Protein AF-A0A165BFQ7-F1 (afdb_monomer)

Secondary structure (DSSP, 8-state):
-PPP--PPPP---HHHHHHHHHHHHS--HHHHHHHHHHHHHHHHS-TT-HHHHHHHHHHHHHHHHHHHHHHHHHHHHHHHHHHHHHHHHHHHHHHHHHHHHHHHHHHHHHHHHHHHHHHHHHHSPPHHHHHHHHHHHHHHHHHHHHHHHHHHHHHHHHHHHHHHHHHHHHHHHHHTT--TT-------------------------------SS-S------------------------------PPP---TTS------------------------------------------------------------PPPP----------PPPPPPP-

Solvent-accessible surface area (backbone atoms only — not comparable to full-atom values): 22889 Å² total; per-residue (Å²): 132,84,77,80,79,76,74,79,76,79,84,74,51,69,71,58,50,51,52,51,50,48,61,69,67,54,71,70,56,65,58,55,53,50,51,54,51,43,53,49,49,40,69,71,40,59,92,89,39,76,65,32,54,54,45,45,52,55,43,50,53,52,49,53,52,50,51,52,52,51,54,51,51,52,52,48,54,54,50,51,52,53,50,51,53,50,51,53,54,50,49,52,51,51,51,52,53,51,52,52,52,51,50,52,50,53,51,54,50,52,54,51,52,52,50,52,50,53,53,57,58,67,70,47,80,56,68,69,58,55,53,50,53,49,54,50,50,52,52,51,50,54,49,50,52,53,49,51,54,51,51,52,54,51,50,53,51,51,49,55,54,50,52,49,52,52,52,50,51,53,49,50,52,57,63,69,63,71,64,90,80,73,88,68,92,70,83,79,79,86,76,90,76,79,85,85,79,77,75,75,70,79,72,80,74,77,72,72,87,67,87,85,85,86,81,92,75,88,78,78,84,86,88,80,94,77,83,81,84,80,81,82,75,79,75,82,86,79,78,91,75,88,72,92,78,79,82,76,83,83,71,66,90,81,66,75,81,84,71,84,77,80,78,75,88,76,84,82,91,79,92,78,90,78,91,81,93,77,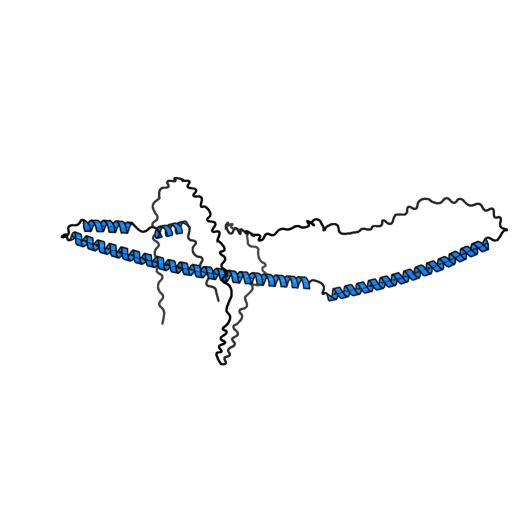90,80,88,80,82,87,79,84,88,84,77,93,72,89,72,87,77,80,77,82,76,79,77,76,80,79,78,81,80,85,74,88,76,93,74,93,75,83,85,82,86,86,82,89,78,83,80,79,83,82,80,81,81,86,78,81,84,83,129

Sequence (337 aa):
MAQPQRAPFPDMTPAHEDALIHSRLMNDERVLRRLAKRFHAVAQSPASSTAREKERESLLDDLAAFQSQLATRALVCDAERRQVLHYEAERKRIEEEQEVLRGELVQLKNELEVEQIAERVNILAPRGELEQSIAGLEEEIASIEAQLEAEQRAMSSRKTAFDVVVSELQTLRLMGKDDPDEEHDGDLPDVPMGEDGEGEGEADDEREEGDDEDDARRKRDTPAAADSTELDEKIDLGAESSAPGTPAPKLNPSARSFKPRQMSELGTSSALEELGPEKEDGEQDEQEQEQGLATDGDIEMGEVVEQSQGSTGHGAPAPGSNEREEGETSPLTPLST

Radius of gyration: 53.73 Å; Cα contacts (8 Å, |Δi|>4): 18; chains: 1; bounding box: 126×79×156 Å

Mean predicted aligned error: 20.29 Å

Structure (mmCIF, N/CA/C/O backbone):
data_AF-A0A165BFQ7-F1
#
_entry.id   AF-A0A165BFQ7-F1
#
loop_
_atom_site.group_PDB
_atom_site.id
_atom_site.type_symbol
_atom_site.label_atom_id
_atom_site.label_alt_id
_atom_site.label_comp_id
_atom_site.label_asym_id
_atom_site.label_entity_id
_atom_site.label_seq_id
_atom_site.pdbx_PDB_ins_code
_atom_site.Cartn_x
_atom_site.Cartn_y
_atom_site.Cartn_z
_atom_site.occupancy
_atom_site.B_iso_or_equiv
_atom_site.auth_seq_id
_atom_site.auth_comp_id
_atom_site.auth_asym_id
_atom_site.auth_atom_id
_atom_site.pdbx_PDB_model_num
ATOM 1 N N . MET A 1 1 ? 20.068 -11.397 5.549 1.00 43.38 1 MET A N 1
ATOM 2 C CA . MET A 1 1 ? 20.623 -11.145 4.203 1.00 43.38 1 MET A CA 1
ATOM 3 C C . MET A 1 1 ? 20.401 -9.674 3.894 1.00 43.38 1 MET A C 1
ATOM 5 O O . MET A 1 1 ? 19.271 -9.227 4.017 1.00 43.38 1 MET A O 1
ATOM 9 N N . ALA A 1 2 ? 21.457 -8.902 3.642 1.00 45.75 2 ALA A N 1
ATOM 10 C CA . ALA A 1 2 ? 21.325 -7.474 3.353 1.00 45.75 2 ALA A CA 1
ATOM 11 C C . ALA A 1 2 ? 20.790 -7.303 1.924 1.00 45.75 2 ALA A C 1
ATOM 13 O O . ALA A 1 2 ? 21.399 -7.825 0.991 1.00 45.75 2 ALA A O 1
ATOM 14 N N . GLN A 1 3 ? 19.653 -6.622 1.758 1.00 55.97 3 GLN A N 1
ATOM 15 C CA . GLN A 1 3 ? 19.161 -6.265 0.429 1.00 55.97 3 GLN A CA 1
ATOM 16 C C . GLN A 1 3 ? 20.194 -5.350 -0.250 1.00 55.97 3 GLN A C 1
ATOM 18 O O . GLN A 1 3 ? 20.661 -4.396 0.383 1.00 55.97 3 GLN A O 1
ATOM 23 N N . PRO A 1 4 ? 20.581 -5.625 -1.507 1.00 56.53 4 PRO A N 1
ATOM 24 C CA . PRO A 1 4 ? 21.418 -4.709 -2.262 1.00 56.53 4 PRO A CA 1
ATOM 25 C C . PRO A 1 4 ? 20.647 -3.397 -2.417 1.00 56.53 4 PRO A C 1
ATOM 27 O O . PRO A 1 4 ? 19.576 -3.371 -3.021 1.00 56.53 4 PRO A O 1
ATOM 30 N N . GLN A 1 5 ? 21.170 -2.315 -1.838 1.00 59.25 5 GLN A N 1
ATOM 31 C CA . GLN A 1 5 ? 20.615 -0.984 -2.051 1.00 59.25 5 GLN A CA 1
ATOM 32 C C . GLN A 1 5 ? 20.712 -0.677 -3.547 1.00 59.25 5 GLN A C 1
ATOM 34 O O . GLN A 1 5 ? 21.807 -0.484 -4.080 1.00 59.25 5 GLN A O 1
ATOM 39 N N . ARG A 1 6 ? 19.567 -0.698 -4.239 1.00 54.06 6 ARG A N 1
ATOM 40 C CA . ARG A 1 6 ? 19.451 -0.233 -5.623 1.00 54.06 6 ARG A CA 1
ATOM 41 C C . ARG A 1 6 ? 19.840 1.242 -5.601 1.00 54.06 6 ARG A C 1
ATOM 43 O O . ARG A 1 6 ? 19.179 2.037 -4.937 1.00 54.06 6 ARG A O 1
ATOM 50 N N . ALA A 1 7 ? 20.944 1.587 -6.259 1.00 64.88 7 ALA A N 1
ATOM 51 C CA . ALA A 1 7 ? 21.323 2.982 -6.415 1.00 64.88 7 ALA A CA 1
ATOM 52 C C . ALA A 1 7 ? 20.158 3.720 -7.100 1.00 64.88 7 ALA A C 1
ATOM 54 O O . ALA A 1 7 ? 19.611 3.177 -8.067 1.00 64.88 7 ALA A O 1
ATOM 55 N N . PRO A 1 8 ? 19.744 4.896 -6.597 1.00 69.88 8 PRO A N 1
ATOM 56 C CA . PRO A 1 8 ? 18.717 5.689 -7.253 1.00 69.88 8 PRO A CA 1
ATOM 57 C C . PRO A 1 8 ? 19.167 5.957 -8.689 1.00 69.88 8 PRO A C 1
ATOM 59 O O . PRO A 1 8 ? 20.317 6.341 -8.927 1.00 69.88 8 PRO A O 1
ATOM 62 N N . PHE A 1 9 ? 18.286 5.675 -9.649 1.00 69.25 9 PHE A N 1
ATOM 63 C CA . PHE A 1 9 ? 18.550 6.026 -11.036 1.00 69.25 9 PHE A CA 1
ATOM 64 C C . PHE A 1 9 ? 18.743 7.547 -11.100 1.00 69.25 9 PHE A C 1
ATOM 66 O O . PHE A 1 9 ? 17.987 8.266 -10.449 1.00 69.25 9 PHE A O 1
ATOM 73 N N . PRO A 1 10 ? 19.762 8.049 -11.815 1.00 80.19 10 PRO A N 1
ATOM 74 C CA . PRO A 1 10 ? 19.902 9.481 -12.004 1.00 80.19 10 PRO A CA 1
ATOM 75 C C . PRO A 1 10 ? 18.638 9.994 -12.691 1.00 80.19 10 PRO A C 1
ATOM 77 O O . PRO A 1 10 ? 18.304 9.510 -13.774 1.00 80.19 10 PRO A O 1
ATOM 80 N N . ASP A 1 11 ? 17.950 10.945 -12.058 1.00 75.94 11 ASP A N 1
ATOM 81 C CA . ASP A 1 11 ? 16.758 11.567 -12.626 1.00 75.94 11 ASP A CA 1
ATOM 82 C C . ASP A 1 11 ? 17.131 12.216 -13.958 1.00 75.94 11 ASP A C 1
ATOM 84 O O . ASP A 1 11 ? 17.838 13.228 -14.031 1.00 75.94 11 ASP A O 1
ATOM 88 N N . MET A 1 12 ? 16.699 11.578 -15.042 1.00 82.69 12 MET A N 1
ATOM 89 C CA . MET A 1 12 ? 16.896 12.093 -16.382 1.00 82.69 12 MET A CA 1
ATOM 90 C C . MET A 1 12 ? 15.953 13.278 -16.557 1.00 82.69 12 MET A C 1
ATOM 92 O O . MET A 1 12 ? 14.743 13.154 -16.393 1.00 82.69 12 MET A O 1
ATOM 96 N N . THR A 1 13 ? 16.500 14.452 -16.869 1.00 91.88 13 THR A N 1
ATOM 97 C CA . THR A 1 13 ? 15.653 15.616 -17.136 1.00 91.88 13 THR A CA 1
ATOM 98 C C . THR A 1 13 ? 14.850 15.382 -18.422 1.00 91.88 13 THR A C 1
ATOM 100 O O . THR A 1 13 ? 15.390 14.803 -19.371 1.00 91.88 13 THR A O 1
ATOM 103 N N . PRO A 1 14 ? 13.601 15.872 -18.517 1.00 88.62 14 PRO A N 1
ATOM 104 C CA . PRO A 1 14 ? 12.759 15.667 -19.702 1.00 88.62 14 PRO A CA 1
ATOM 105 C C . PRO A 1 14 ? 13.412 16.219 -20.979 1.00 88.62 14 PRO A C 1
ATOM 107 O O . PRO A 1 14 ? 13.316 15.632 -22.050 1.00 88.62 14 PRO A O 1
ATOM 110 N N . ALA A 1 15 ? 14.194 17.296 -20.860 1.00 90.25 15 ALA A N 1
ATOM 111 C CA . ALA A 1 15 ? 14.965 17.842 -21.975 1.00 90.25 15 ALA A CA 1
ATOM 112 C C . ALA A 1 15 ? 16.073 16.892 -22.472 1.00 90.25 15 ALA A C 1
ATOM 114 O O . ALA A 1 15 ? 16.373 16.859 -23.667 1.00 90.25 15 ALA A O 1
ATOM 115 N N . HIS A 1 16 ? 16.707 16.134 -21.570 1.00 90.75 16 HIS A N 1
ATOM 116 C CA . HIS A 1 16 ? 17.702 15.133 -21.952 1.00 90.75 16 HIS A CA 1
ATOM 117 C C . HIS A 1 16 ? 17.043 13.925 -22.622 1.00 90.75 16 HIS A C 1
ATOM 119 O O . HIS A 1 16 ? 17.583 13.390 -23.591 1.00 90.75 16 HIS A O 1
ATOM 125 N N . GLU A 1 17 ? 15.865 13.532 -22.141 1.00 88.31 17 GLU A N 1
ATOM 126 C CA . GLU A 1 17 ? 15.057 12.474 -22.739 1.00 88.31 17 GLU A CA 1
ATOM 127 C C . GLU A 1 17 ? 14.642 12.818 -24.166 1.00 88.31 17 GLU A C 1
ATOM 129 O O . GLU A 1 17 ? 14.958 12.065 -25.087 1.00 88.31 17 GLU A O 1
ATOM 134 N N . ASP A 1 18 ? 14.071 14.001 -24.382 1.00 88.31 18 ASP A N 1
ATOM 135 C CA . ASP A 1 18 ? 13.688 14.472 -25.712 1.00 88.31 18 ASP A CA 1
ATOM 136 C C . ASP A 1 18 ? 14.884 14.554 -26.664 1.00 88.31 18 ASP A C 1
ATOM 138 O O . ASP A 1 18 ? 14.791 14.160 -27.829 1.00 88.31 18 ASP A O 1
ATOM 142 N N . ALA A 1 19 ? 16.045 15.014 -26.186 1.00 87.75 19 ALA A N 1
ATOM 143 C CA . ALA A 1 19 ? 17.264 15.046 -26.990 1.00 87.75 19 ALA A CA 1
ATOM 144 C C . ALA A 1 19 ? 17.732 13.634 -27.386 1.00 87.75 19 ALA A C 1
ATOM 146 O O . ALA A 1 19 ? 18.165 13.413 -28.524 1.00 87.75 19 ALA A O 1
ATOM 147 N N . LEU A 1 20 ? 17.623 12.667 -26.471 1.00 84.25 20 LEU A N 1
ATOM 148 C CA . LEU A 1 20 ? 17.969 11.271 -26.717 1.00 84.25 20 LEU A CA 1
ATOM 149 C C . LEU A 1 20 ? 16.988 10.623 -27.703 1.00 84.25 20 LEU A C 1
ATOM 151 O O . LEU A 1 20 ? 17.424 9.978 -28.660 1.00 84.25 20 LEU A O 1
ATOM 155 N N . ILE A 1 21 ? 15.685 10.842 -27.516 1.00 84.19 21 ILE A N 1
ATOM 156 C CA . ILE A 1 21 ? 14.627 10.385 -28.422 1.00 84.19 21 ILE A CA 1
ATOM 157 C C . ILE A 1 21 ? 14.857 10.979 -29.808 1.00 84.19 21 ILE A C 1
ATOM 159 O O . ILE A 1 21 ? 14.892 10.242 -30.790 1.00 84.19 21 ILE A O 1
ATOM 163 N N . HIS A 1 22 ? 15.092 12.286 -29.909 1.00 85.81 22 HIS A N 1
ATOM 164 C CA . HIS A 1 22 ? 15.301 12.949 -31.190 1.00 85.81 22 HIS A CA 1
ATOM 165 C C . HIS A 1 22 ? 16.559 12.438 -31.907 1.00 85.81 22 HIS A C 1
ATOM 167 O O . HIS A 1 22 ? 16.516 12.179 -33.109 1.00 85.81 22 HIS A O 1
ATOM 173 N N . SER A 1 23 ? 17.649 12.205 -31.168 1.00 82.12 23 SER A N 1
ATOM 174 C CA . SER A 1 23 ? 18.881 11.594 -31.684 1.00 82.12 23 SER A CA 1
ATOM 175 C C . SER A 1 23 ? 18.658 10.171 -32.218 1.00 82.12 23 SER A C 1
ATOM 177 O O . SER A 1 23 ? 19.215 9.795 -33.251 1.00 82.12 23 SER A O 1
ATOM 179 N N . ARG A 1 24 ? 17.809 9.381 -31.549 1.00 79.38 24 ARG A N 1
ATOM 180 C CA . ARG A 1 24 ? 17.472 8.006 -31.955 1.00 79.38 24 ARG A CA 1
ATOM 181 C C . ARG A 1 24 ? 16.483 7.958 -33.120 1.00 79.38 24 ARG A C 1
ATOM 183 O O . ARG A 1 24 ? 16.620 7.107 -33.997 1.00 79.38 24 ARG A O 1
ATOM 190 N N . LEU A 1 25 ? 15.513 8.871 -33.141 1.00 81.44 25 LEU A N 1
ATOM 191 C CA . LEU A 1 25 ? 14.445 8.934 -34.139 1.00 81.44 25 LEU A CA 1
ATOM 192 C C . LEU A 1 25 ? 14.932 9.530 -35.465 1.00 81.44 25 LEU A C 1
ATOM 194 O O . LEU A 1 25 ? 14.496 9.112 -36.540 1.00 81.44 25 LEU A O 1
ATOM 198 N N . MET A 1 26 ? 15.851 10.498 -35.412 1.00 82.62 26 MET A N 1
ATOM 199 C CA . MET A 1 26 ? 16.402 11.117 -36.612 1.00 82.62 26 MET A CA 1
ATOM 200 C C . MET A 1 26 ? 17.386 10.164 -37.286 1.00 82.62 26 MET A C 1
ATOM 202 O O . MET A 1 26 ? 18.564 10.053 -36.943 1.00 82.62 26 MET A O 1
ATOM 206 N N . ASN A 1 27 ? 16.889 9.470 -38.309 1.00 74.62 27 ASN A N 1
ATOM 207 C CA . ASN A 1 27 ? 17.739 8.745 -39.235 1.00 74.62 27 ASN A CA 1
ATOM 208 C C . ASN A 1 27 ? 18.735 9.732 -39.868 1.00 74.62 27 ASN A C 1
ATOM 210 O O . ASN A 1 27 ? 18.339 10.790 -40.359 1.00 74.62 27 ASN A O 1
ATOM 214 N N . ASP A 1 28 ? 20.029 9.402 -39.869 1.00 81.94 28 ASP A N 1
ATOM 215 C CA . ASP A 1 28 ? 21.046 10.297 -40.419 1.00 81.94 28 ASP A CA 1
ATOM 216 C C . ASP A 1 28 ? 21.010 10.232 -41.949 1.00 81.94 28 ASP A C 1
ATOM 218 O O . ASP A 1 28 ? 21.792 9.551 -42.619 1.00 81.94 28 ASP A O 1
ATOM 222 N N . GLU A 1 29 ? 20.069 10.975 -42.523 1.00 88.25 29 GLU A N 1
ATOM 223 C CA . GLU A 1 29 ? 19.884 11.102 -43.961 1.00 88.25 29 GLU A CA 1
ATOM 224 C C . GLU A 1 29 ? 21.116 11.686 -44.665 1.00 88.25 29 GLU A C 1
ATOM 226 O O . GLU A 1 29 ? 21.192 11.674 -45.897 1.00 88.25 29 GLU A O 1
ATOM 231 N N . ARG A 1 30 ? 22.085 12.253 -43.932 1.00 90.50 30 ARG A N 1
ATOM 232 C CA . ARG A 1 30 ? 23.308 12.794 -44.535 1.00 90.50 30 ARG A CA 1
ATOM 233 C C . ARG A 1 30 ? 24.135 11.681 -45.167 1.00 90.50 30 ARG A C 1
ATOM 235 O O . ARG A 1 30 ? 24.710 11.907 -46.234 1.00 90.50 30 ARG A O 1
ATOM 242 N N . VAL A 1 31 ? 24.165 10.492 -44.560 1.00 91.50 31 VAL A N 1
ATOM 243 C CA . VAL A 1 31 ? 24.881 9.328 -45.106 1.00 91.50 31 VAL A CA 1
ATOM 244 C C . VAL A 1 31 ? 24.214 8.853 -46.396 1.00 91.50 31 VAL A C 1
ATOM 246 O O . VAL A 1 31 ? 24.889 8.703 -47.412 1.00 91.50 31 VAL A O 1
ATOM 249 N N . LEU A 1 32 ? 22.882 8.741 -46.408 1.00 92.94 32 LEU A N 1
ATOM 250 C CA . LEU A 1 32 ? 22.112 8.385 -47.607 1.00 92.94 32 LEU A CA 1
ATOM 251 C C . LEU A 1 32 ? 22.288 9.407 -48.737 1.00 92.94 32 LEU A C 1
ATOM 253 O O . LEU A 1 32 ? 22.546 9.035 -49.882 1.00 92.94 32 LEU A O 1
ATOM 257 N N . ARG A 1 33 ? 22.228 10.708 -48.422 1.00 95.31 33 ARG A N 1
ATOM 258 C CA . ARG A 1 33 ? 22.488 11.782 -49.395 1.00 95.31 33 ARG A CA 1
ATOM 259 C C . ARG A 1 33 ? 23.907 11.710 -49.964 1.00 95.31 33 ARG A C 1
ATOM 261 O O . ARG A 1 33 ? 24.099 11.918 -51.162 1.00 95.31 33 ARG A O 1
ATOM 268 N N . ARG A 1 34 ? 24.904 11.394 -49.129 1.00 95.50 34 ARG A N 1
ATOM 269 C CA . ARG A 1 34 ? 26.300 11.207 -49.556 1.00 95.50 34 ARG A CA 1
ATOM 270 C C . ARG A 1 34 ? 26.445 9.998 -50.481 1.00 95.50 34 ARG A C 1
ATOM 272 O O . ARG A 1 34 ? 27.056 10.141 -51.538 1.00 95.50 34 ARG A O 1
ATOM 279 N N . LEU A 1 35 ? 25.847 8.863 -50.121 1.00 96.81 35 LEU A N 1
ATOM 280 C CA . LEU A 1 35 ? 25.820 7.647 -50.936 1.00 96.81 35 LEU A CA 1
ATOM 281 C C . LEU A 1 35 ? 25.178 7.899 -52.303 1.00 96.81 35 LEU A C 1
ATOM 283 O O . LEU A 1 35 ? 25.783 7.583 -53.325 1.00 96.81 35 LEU A O 1
ATOM 287 N N . ALA A 1 36 ? 24.011 8.548 -52.342 1.00 97.31 36 ALA A N 1
ATOM 288 C CA . ALA A 1 36 ? 23.327 8.899 -53.588 1.00 97.31 36 ALA A CA 1
ATOM 289 C C . ALA A 1 36 ? 24.187 9.809 -54.481 1.00 97.31 36 ALA A C 1
ATOM 291 O O . ALA A 1 36 ? 24.297 9.588 -55.689 1.00 97.31 36 ALA A O 1
ATOM 292 N N . LYS A 1 37 ? 24.860 10.802 -53.884 1.00 97.44 37 LYS A N 1
ATOM 293 C CA . LYS A 1 37 ? 25.776 11.692 -54.607 1.00 97.44 37 LYS A CA 1
ATOM 294 C C . LYS A 1 37 ? 26.984 10.939 -55.175 1.00 97.44 37 LYS A C 1
ATOM 296 O O . LYS A 1 37 ? 27.342 11.174 -56.326 1.00 97.44 37 LYS A O 1
ATOM 301 N N . ARG A 1 38 ? 27.601 10.034 -54.404 1.00 95.94 38 ARG A N 1
ATOM 302 C CA . ARG A 1 38 ? 28.738 9.212 -54.867 1.00 95.94 38 ARG A CA 1
ATOM 303 C C . ARG A 1 38 ? 28.328 8.234 -55.959 1.00 95.94 38 ARG A C 1
ATOM 305 O O . ARG A 1 38 ? 29.027 8.119 -56.958 1.00 95.94 38 ARG A O 1
ATOM 312 N N . PHE A 1 39 ? 27.169 7.601 -55.813 1.00 97.50 39 PHE A N 1
ATOM 313 C CA . PHE A 1 39 ? 26.595 6.751 -56.849 1.00 97.50 39 PHE A CA 1
ATOM 314 C C . PHE A 1 39 ? 26.406 7.516 -58.162 1.00 97.50 39 PHE A C 1
ATOM 316 O O . PHE A 1 39 ? 26.791 7.032 -59.226 1.00 97.50 39 PHE A O 1
ATOM 323 N N . HIS A 1 40 ? 25.882 8.743 -58.090 1.00 97.31 40 HIS A N 1
ATOM 324 C CA . HIS A 1 40 ? 25.715 9.580 -59.272 1.00 97.31 40 HIS A CA 1
ATOM 325 C C . HIS A 1 40 ? 27.052 9.972 -59.917 1.00 97.31 40 HIS A C 1
ATOM 327 O O . HIS A 1 40 ? 27.162 9.928 -61.139 1.00 97.31 40 HIS A O 1
ATOM 333 N N . ALA A 1 41 ? 28.074 10.289 -59.115 1.00 95.31 41 ALA A N 1
ATOM 334 C CA . ALA A 1 41 ? 29.418 10.574 -59.620 1.00 95.31 41 ALA A CA 1
ATOM 335 C C . ALA A 1 41 ? 29.999 9.374 -60.391 1.00 95.31 41 ALA A C 1
ATOM 337 O O . ALA A 1 41 ? 30.368 9.515 -61.555 1.00 95.31 41 ALA A O 1
ATOM 338 N N . VAL A 1 42 ? 29.934 8.169 -59.810 1.00 96.69 42 VAL A N 1
ATOM 339 C CA . VAL A 1 42 ? 30.374 6.924 -60.471 1.00 96.69 42 VAL A CA 1
ATOM 340 C C . VAL A 1 42 ? 29.619 6.679 -61.785 1.00 96.69 42 VAL A C 1
ATOM 342 O O . VAL A 1 42 ? 30.209 6.204 -62.758 1.00 96.69 42 VAL A O 1
ATOM 345 N N . ALA A 1 43 ? 28.319 6.990 -61.826 1.00 96.25 43 ALA A N 1
ATOM 346 C CA . ALA A 1 43 ? 27.486 6.822 -63.015 1.00 96.25 43 ALA A CA 1
ATOM 347 C C . ALA A 1 43 ? 27.834 7.811 -64.143 1.00 96.25 43 ALA A C 1
ATOM 349 O O . ALA A 1 43 ? 27.725 7.453 -65.315 1.00 96.25 43 ALA A O 1
ATOM 350 N N . GLN A 1 44 ? 28.257 9.033 -63.803 1.00 95.81 44 GLN A N 1
ATOM 351 C CA . GLN A 1 44 ? 28.656 10.062 -64.770 1.00 95.81 44 GLN A CA 1
ATOM 352 C C . GLN A 1 44 ? 30.100 9.898 -65.273 1.00 95.81 44 GLN A C 1
ATOM 354 O O . GLN A 1 44 ? 30.430 10.387 -66.356 1.00 95.81 44 GLN A O 1
ATOM 359 N N . SER A 1 45 ? 30.957 9.198 -64.529 1.00 94.62 45 SER A N 1
ATOM 360 C CA . SER A 1 45 ? 32.363 9.000 -64.887 1.00 94.62 45 SER A CA 1
ATOM 361 C C . SER A 1 45 ? 32.553 8.046 -66.090 1.00 94.62 45 SER A C 1
ATOM 363 O O . SER A 1 45 ? 31.938 6.969 -66.158 1.00 94.62 45 SER A O 1
ATOM 365 N N . PRO A 1 46 ? 33.438 8.378 -67.057 1.00 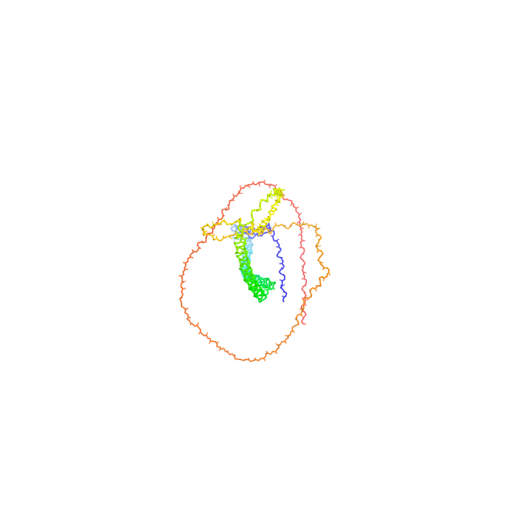93.06 46 PRO A N 1
ATOM 366 C CA . PRO A 1 46 ? 33.650 7.575 -68.261 1.00 93.06 46 PRO A CA 1
ATOM 367 C C . PRO A 1 46 ? 34.193 6.182 -67.918 1.00 93.06 46 PRO A C 1
ATOM 369 O O . PRO A 1 46 ? 35.061 6.026 -67.056 1.00 93.06 46 PRO A O 1
ATOM 372 N N . ALA A 1 47 ? 33.677 5.165 -68.616 1.00 90.50 47 ALA A N 1
ATOM 373 C CA . ALA A 1 47 ? 33.862 3.749 -68.286 1.00 90.50 47 ALA A CA 1
ATOM 374 C C . ALA A 1 47 ? 35.320 3.265 -68.276 1.00 90.50 47 ALA A C 1
ATOM 376 O O . ALA A 1 47 ? 35.621 2.301 -67.584 1.00 90.50 47 ALA A O 1
ATOM 377 N N . SER A 1 48 ? 36.217 3.930 -69.006 1.00 88.56 48 SER A N 1
ATOM 378 C CA . SER A 1 48 ? 37.630 3.555 -69.124 1.00 88.56 48 SER A CA 1
ATOM 379 C C . SER A 1 48 ? 38.575 4.406 -68.266 1.00 88.56 48 SER A C 1
ATOM 381 O O . SER A 1 48 ? 39.781 4.404 -68.508 1.00 88.56 48 SER A O 1
ATOM 383 N N . SER A 1 49 ? 38.057 5.198 -67.320 1.00 91.94 49 SER A N 1
ATOM 384 C CA . SER A 1 49 ? 38.896 6.049 -66.469 1.00 91.94 49 SER A CA 1
ATOM 385 C C . SER A 1 49 ? 39.272 5.357 -65.159 1.00 91.94 49 SER A C 1
ATOM 387 O O . SER A 1 49 ? 38.412 4.862 -64.437 1.00 91.94 49 SER A O 1
ATOM 389 N N . THR A 1 50 ? 40.555 5.410 -64.794 1.00 92.56 50 THR A N 1
ATOM 390 C CA . THR A 1 50 ? 41.048 4.965 -63.475 1.00 92.56 50 THR A CA 1
ATOM 391 C C . THR A 1 50 ? 40.438 5.774 -62.321 1.00 92.56 50 THR A C 1
ATOM 393 O O . THR A 1 50 ? 40.391 5.314 -61.184 1.00 92.56 50 THR A O 1
ATOM 396 N N . ALA A 1 51 ? 39.937 6.983 -62.604 1.00 92.44 51 ALA A N 1
ATOM 397 C CA . ALA A 1 51 ? 39.173 7.793 -61.659 1.00 92.44 51 ALA A CA 1
ATOM 398 C C . ALA A 1 51 ? 37.849 7.120 -61.260 1.00 92.44 51 ALA A C 1
ATOM 400 O O . ALA A 1 51 ? 37.526 7.071 -60.076 1.00 92.44 51 ALA A O 1
ATOM 401 N N . ARG A 1 52 ? 37.129 6.529 -62.224 1.00 94.50 52 ARG A N 1
ATOM 402 C CA . ARG A 1 52 ? 35.873 5.811 -61.969 1.00 94.50 52 ARG A CA 1
ATOM 403 C C . ARG A 1 52 ? 36.070 4.610 -61.045 1.00 94.50 52 ARG A C 1
ATOM 405 O O . ARG A 1 52 ? 35.212 4.342 -60.210 1.00 94.50 52 ARG A O 1
ATOM 412 N N . GLU A 1 53 ? 37.174 3.881 -61.195 1.00 95.12 53 GLU A N 1
ATOM 413 C CA . GLU A 1 53 ? 37.491 2.732 -60.336 1.00 95.12 53 GLU A CA 1
ATOM 414 C C . GLU A 1 53 ? 37.677 3.167 -58.878 1.00 95.12 53 GLU A C 1
ATOM 416 O O . GLU A 1 53 ? 37.045 2.597 -57.993 1.00 95.12 53 GLU A O 1
ATOM 421 N N . LYS A 1 54 ? 38.412 4.262 -58.638 1.00 94.38 54 LYS A N 1
ATOM 422 C CA . LYS A 1 54 ? 38.571 4.847 -57.294 1.00 94.38 54 LYS A CA 1
ATOM 423 C C . LYS A 1 54 ? 37.250 5.333 -56.695 1.00 94.38 54 LYS A C 1
ATOM 425 O O . LYS A 1 54 ? 36.993 5.118 -55.514 1.00 94.38 54 LYS A O 1
ATOM 430 N N . GLU A 1 55 ? 36.400 5.985 -57.490 1.00 94.75 55 GLU A N 1
ATOM 431 C CA . GLU A 1 55 ? 35.072 6.420 -57.033 1.00 94.75 55 GLU A CA 1
ATOM 432 C C . GLU A 1 55 ? 34.170 5.227 -56.688 1.00 94.75 55 GLU A C 1
ATOM 434 O O . GLU A 1 55 ? 33.404 5.287 -55.726 1.00 94.75 55 GLU A O 1
ATOM 439 N N . ARG A 1 56 ? 34.278 4.128 -57.444 1.00 96.69 56 ARG A N 1
ATOM 440 C CA . ARG A 1 56 ? 33.545 2.886 -57.184 1.00 96.69 56 ARG A CA 1
ATOM 441 C C . ARG A 1 56 ? 34.010 2.217 -55.895 1.00 96.69 56 ARG A C 1
ATOM 443 O O . ARG A 1 56 ? 33.158 1.833 -55.102 1.00 96.69 56 ARG A O 1
ATOM 450 N N . GLU A 1 57 ? 35.315 2.069 -55.690 1.00 96.19 57 GLU A N 1
ATOM 451 C CA . GLU A 1 57 ? 35.877 1.521 -54.446 1.00 96.19 57 GLU A CA 1
ATOM 452 C C . GLU A 1 57 ? 35.422 2.355 -53.243 1.00 96.19 57 GLU A C 1
ATOM 454 O O . GLU A 1 57 ? 34.834 1.831 -52.304 1.00 96.19 57 GLU A O 1
ATOM 459 N N . SER A 1 58 ? 35.533 3.680 -53.350 1.00 95.06 58 SER A N 1
ATOM 460 C CA . SER A 1 58 ? 35.091 4.616 -52.316 1.00 95.06 58 SER A CA 1
ATOM 461 C C . SER A 1 58 ? 33.578 4.570 -52.034 1.00 95.06 58 SER A C 1
ATOM 463 O O . SER A 1 58 ? 33.149 4.827 -50.908 1.00 95.06 58 SER A O 1
ATOM 465 N N . LEU A 1 59 ? 32.745 4.270 -53.036 1.00 96.75 59 LEU A N 1
ATOM 466 C CA . LEU A 1 59 ? 31.312 4.028 -52.844 1.00 96.75 59 LEU A CA 1
ATOM 467 C C . LEU A 1 59 ? 31.053 2.691 -52.135 1.00 96.75 59 LEU A C 1
ATOM 469 O O . LEU A 1 59 ? 30.155 2.624 -51.300 1.00 96.75 59 LEU A O 1
ATOM 473 N N . LEU A 1 60 ? 31.803 1.638 -52.470 1.00 97.38 60 LEU A N 1
ATOM 474 C CA . LEU A 1 60 ? 31.679 0.330 -51.821 1.00 97.38 60 LEU A CA 1
ATOM 475 C C . LEU A 1 60 ? 32.070 0.402 -50.342 1.00 97.38 60 LEU A C 1
ATOM 477 O O . LEU A 1 60 ? 31.355 -0.161 -49.515 1.00 97.38 60 LEU A O 1
ATOM 481 N N . ASP A 1 61 ? 33.123 1.147 -50.008 1.00 96.81 61 ASP A N 1
ATOM 482 C CA . ASP A 1 61 ? 33.525 1.391 -48.619 1.00 96.81 61 ASP A CA 1
ATOM 483 C C . ASP A 1 61 ? 32.422 2.120 -47.834 1.00 96.81 61 ASP A C 1
ATOM 485 O O . ASP A 1 61 ? 32.042 1.688 -46.744 1.00 96.81 61 ASP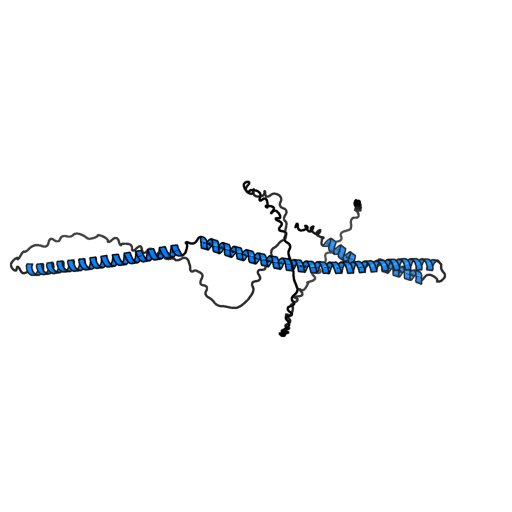 A O 1
ATOM 489 N N . ASP A 1 62 ? 31.844 3.187 -48.403 1.00 95.75 62 ASP A N 1
ATOM 490 C CA . ASP A 1 62 ? 30.723 3.911 -47.785 1.00 95.75 62 ASP A CA 1
ATOM 491 C C . ASP A 1 62 ? 29.478 3.013 -47.623 1.00 95.75 62 ASP A C 1
ATOM 493 O O . ASP A 1 62 ? 28.774 3.110 -46.616 1.00 95.75 62 ASP A O 1
ATOM 497 N N . LEU A 1 63 ? 29.191 2.138 -48.595 1.00 96.88 63 LEU A N 1
ATOM 498 C CA . LEU A 1 63 ? 28.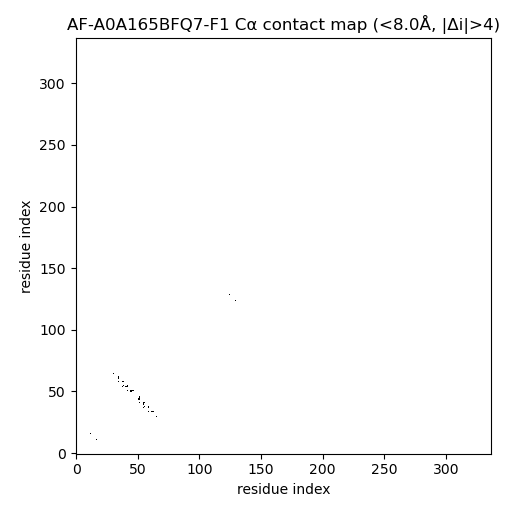077 1.185 -48.521 1.00 96.88 63 LEU A CA 1
ATOM 499 C C . LEU A 1 63 ? 28.298 0.144 -47.421 1.00 96.88 63 LEU A C 1
ATOM 501 O O . LEU A 1 63 ? 27.374 -0.132 -46.657 1.00 96.88 63 LEU A O 1
ATOM 505 N N . ALA A 1 64 ? 29.508 -0.405 -47.311 1.00 96.69 64 ALA A N 1
ATOM 506 C CA . ALA A 1 64 ? 29.865 -1.344 -46.253 1.00 96.69 64 ALA A CA 1
ATOM 507 C C . ALA A 1 64 ? 29.767 -0.684 -44.868 1.00 96.69 64 ALA A C 1
ATOM 509 O O . ALA A 1 64 ? 29.207 -1.267 -43.935 1.00 96.69 64 ALA A O 1
ATOM 510 N N . ALA A 1 65 ? 30.232 0.563 -44.742 1.00 94.50 65 ALA A N 1
ATOM 511 C CA . ALA A 1 65 ? 30.093 1.346 -43.517 1.00 94.50 65 ALA A CA 1
ATOM 512 C C . ALA A 1 65 ? 28.617 1.578 -43.151 1.00 94.50 65 ALA A C 1
ATOM 514 O O . ALA A 1 65 ? 28.226 1.377 -42.000 1.00 94.50 65 ALA A O 1
ATOM 515 N N . PHE A 1 66 ? 27.775 1.938 -44.124 1.00 94.62 66 PHE A N 1
ATOM 516 C CA . PHE A 1 66 ? 26.340 2.123 -43.903 1.00 94.62 66 PHE A CA 1
ATOM 517 C C . PHE A 1 66 ? 25.627 0.816 -43.521 1.00 94.62 66 PHE A C 1
ATOM 519 O O . PHE A 1 66 ? 24.796 0.808 -42.615 1.00 94.62 66 PHE A O 1
ATOM 526 N N . GLN A 1 67 ? 25.984 -0.312 -44.142 1.00 95.81 67 GLN A N 1
ATOM 527 C CA . GLN A 1 67 ? 25.460 -1.626 -43.764 1.00 95.81 67 GLN A CA 1
ATOM 528 C C . GLN A 1 67 ? 25.829 -1.986 -42.317 1.00 95.81 67 GLN A C 1
ATOM 530 O O . GLN A 1 67 ? 24.972 -2.442 -41.560 1.00 95.81 67 GLN A O 1
ATOM 535 N N . SER A 1 68 ? 27.080 -1.740 -41.916 1.00 95.56 68 SER A N 1
ATOM 536 C CA . SER A 1 68 ? 27.539 -1.934 -40.534 1.00 95.56 68 SER A CA 1
ATOM 537 C C . SER A 1 68 ? 26.770 -1.048 -39.543 1.00 95.56 68 SER A C 1
ATOM 539 O O . SER A 1 68 ? 26.336 -1.507 -38.484 1.00 95.56 68 SER A O 1
ATOM 541 N N . GLN A 1 69 ? 26.508 0.210 -39.912 1.00 91.50 69 GLN A N 1
ATOM 542 C CA . GLN A 1 69 ? 25.683 1.124 -39.120 1.00 91.50 69 GLN A CA 1
ATOM 543 C C . GLN A 1 69 ? 24.245 0.605 -38.943 1.00 91.50 69 GLN A C 1
ATOM 545 O O . GLN A 1 69 ? 23.715 0.652 -37.832 1.00 91.50 69 GLN A O 1
ATOM 550 N N . LEU A 1 70 ? 23.611 0.085 -40.001 1.00 91.94 70 LEU A N 1
ATOM 551 C CA . LEU A 1 70 ? 22.269 -0.507 -39.918 1.00 91.94 70 LEU A CA 1
ATOM 552 C C . LEU A 1 70 ? 22.243 -1.757 -39.034 1.00 91.94 70 LEU A C 1
ATOM 554 O O . LEU A 1 70 ? 21.349 -1.890 -38.202 1.00 91.94 70 LEU A O 1
ATOM 558 N N . ALA A 1 71 ? 23.238 -2.637 -39.169 1.00 96.31 71 ALA A N 1
ATOM 559 C CA . ALA A 1 71 ? 23.373 -3.815 -38.315 1.00 96.31 71 ALA A CA 1
ATOM 560 C C . ALA A 1 71 ? 23.530 -3.422 -36.835 1.00 96.31 71 ALA A C 1
ATOM 562 O O . ALA A 1 71 ? 22.894 -4.011 -35.965 1.00 96.31 71 ALA A O 1
ATOM 563 N N . THR A 1 72 ? 24.313 -2.376 -36.557 1.00 93.12 72 THR A N 1
ATOM 564 C CA . THR A 1 72 ? 24.495 -1.845 -35.198 1.00 93.12 72 THR A CA 1
ATOM 565 C C . THR A 1 72 ? 23.175 -1.321 -34.630 1.00 93.12 72 THR A C 1
ATOM 567 O O . THR A 1 72 ? 22.814 -1.659 -33.508 1.00 93.12 72 THR A O 1
ATOM 570 N N . ARG A 1 73 ? 22.408 -0.548 -35.412 1.00 88.56 73 ARG A N 1
ATOM 571 C CA . ARG A 1 73 ? 21.083 -0.053 -34.999 1.00 88.56 73 ARG A CA 1
ATOM 572 C C . ARG A 1 73 ? 20.089 -1.185 -34.740 1.00 88.56 73 ARG A C 1
ATOM 574 O O . ARG A 1 73 ? 19.373 -1.125 -33.750 1.00 88.56 73 ARG A O 1
ATOM 581 N N . ALA A 1 74 ? 20.079 -2.225 -35.573 1.00 92.00 74 ALA A N 1
ATOM 582 C CA . ALA A 1 74 ? 19.233 -3.397 -35.353 1.00 92.00 74 ALA A CA 1
ATOM 583 C C . ALA A 1 74 ? 19.559 -4.096 -34.020 1.00 92.00 74 ALA A C 1
ATOM 585 O O . ALA A 1 74 ? 18.649 -4.403 -33.254 1.00 92.00 74 ALA A O 1
ATOM 586 N N . LEU A 1 75 ? 20.848 -4.264 -33.698 1.00 95.12 75 LEU A N 1
ATOM 587 C CA . LEU A 1 75 ? 21.274 -4.824 -32.411 1.00 95.12 75 LEU A CA 1
ATOM 588 C C . LEU A 1 75 ? 20.848 -3.959 -31.218 1.00 95.12 75 LEU A C 1
ATOM 590 O O . LEU A 1 75 ? 20.468 -4.507 -30.185 1.00 95.12 75 LEU A O 1
ATOM 594 N N . VAL A 1 76 ? 20.888 -2.629 -31.355 1.00 90.25 76 VAL A N 1
ATOM 595 C CA . VAL A 1 76 ? 20.389 -1.706 -30.322 1.00 90.25 76 VAL A CA 1
ATOM 596 C C . VAL A 1 76 ? 18.886 -1.891 -30.120 1.00 90.25 76 VAL A C 1
ATOM 598 O O . VAL A 1 76 ? 18.465 -2.091 -28.987 1.00 90.25 76 VAL A O 1
ATOM 601 N N . CYS A 1 77 ? 18.088 -1.928 -31.191 1.00 90.75 77 CYS A N 1
ATOM 602 C CA . CYS A 1 77 ? 16.643 -2.157 -31.083 1.00 90.75 77 CYS A CA 1
ATOM 603 C C . CYS A 1 77 ? 16.308 -3.506 -30.425 1.00 90.75 77 CYS A C 1
ATOM 605 O O . CYS A 1 77 ? 15.379 -3.596 -29.622 1.00 90.75 77 CYS A O 1
ATOM 607 N N . ASP A 1 78 ? 17.063 -4.561 -30.738 1.00 96.25 78 ASP A N 1
ATOM 608 C CA . ASP A 1 78 ? 16.882 -5.871 -30.107 1.00 96.25 78 ASP A CA 1
ATOM 609 C C . ASP A 1 78 ? 17.250 -5.849 -28.617 1.00 96.25 78 ASP A C 1
ATOM 611 O O . ASP A 1 78 ? 16.564 -6.465 -27.799 1.00 96.25 78 ASP A O 1
ATOM 615 N N . ALA A 1 79 ? 18.320 -5.142 -28.246 1.00 94.56 79 ALA A N 1
ATOM 616 C CA . ALA A 1 79 ? 18.713 -4.968 -26.852 1.00 94.56 79 ALA A CA 1
ATOM 617 C C . ALA A 1 79 ? 17.660 -4.175 -26.063 1.00 94.56 79 ALA A C 1
ATOM 619 O O . ALA A 1 79 ? 17.251 -4.614 -24.989 1.00 94.56 79 ALA A O 1
ATOM 620 N N . GLU A 1 80 ? 17.164 -3.072 -26.626 1.00 90.69 80 GLU A N 1
ATOM 621 C CA . GLU A 1 80 ? 16.095 -2.259 -26.037 1.00 90.69 80 GLU A CA 1
ATOM 622 C C . GLU A 1 80 ? 14.811 -3.072 -25.858 1.00 90.69 80 GLU A C 1
ATOM 624 O O . GLU A 1 80 ? 14.201 -3.032 -24.794 1.00 90.69 80 GLU A O 1
ATOM 629 N N . ARG A 1 81 ? 14.438 -3.904 -26.839 1.00 96.00 81 ARG A N 1
ATOM 630 C CA . ARG A 1 81 ? 13.286 -4.806 -26.706 1.00 96.00 81 ARG A CA 1
ATOM 631 C C . ARG A 1 81 ? 13.439 -5.768 -25.527 1.00 96.00 81 ARG A C 1
ATOM 633 O O . ARG A 1 81 ? 12.491 -5.958 -24.772 1.00 96.00 81 ARG A O 1
ATOM 640 N N . ARG A 1 82 ? 14.618 -6.379 -25.350 1.00 97.50 82 ARG A N 1
ATOM 641 C CA . ARG A 1 82 ? 14.881 -7.259 -24.193 1.00 97.50 82 ARG A CA 1
ATOM 642 C C . ARG A 1 82 ? 14.816 -6.491 -22.878 1.00 97.50 82 ARG A C 1
ATOM 644 O O . ARG A 1 82 ? 14.323 -7.028 -21.891 1.00 97.50 82 ARG A O 1
ATOM 651 N N . GLN A 1 83 ? 15.299 -5.253 -22.871 1.00 96.25 83 GLN A N 1
ATOM 652 C CA . GLN A 1 83 ? 15.255 -4.389 -21.701 1.00 96.25 83 GLN A CA 1
ATOM 653 C C . GLN A 1 83 ? 13.812 -4.035 -21.314 1.00 96.25 83 GLN A C 1
ATOM 655 O O . GLN A 1 83 ? 13.464 -4.155 -20.144 1.00 96.25 83 GLN A O 1
ATOM 660 N N . VAL A 1 84 ? 12.957 -3.684 -22.281 1.00 96.69 84 VAL A N 1
ATOM 661 C CA . VAL A 1 84 ? 11.523 -3.440 -22.043 1.00 96.69 84 VAL A CA 1
ATOM 662 C C . VAL A 1 84 ? 10.853 -4.674 -21.440 1.00 96.69 84 VAL A C 1
ATOM 664 O O . VAL A 1 84 ? 10.230 -4.562 -20.390 1.00 96.69 84 VAL A O 1
ATOM 667 N N . LEU A 1 85 ? 11.060 -5.861 -22.022 1.00 97.62 85 LEU A N 1
ATOM 668 C CA . LEU A 1 85 ? 10.495 -7.109 -21.488 1.00 97.62 85 LEU A CA 1
ATOM 669 C C . LEU A 1 85 ? 10.947 -7.393 -20.048 1.00 97.62 85 LEU A C 1
ATOM 671 O O . LEU A 1 85 ? 10.153 -7.832 -19.220 1.00 97.62 85 LEU A O 1
ATOM 675 N N . HIS A 1 86 ? 12.220 -7.134 -19.735 1.00 96.50 86 HIS A N 1
ATOM 676 C CA . HIS A 1 86 ? 12.733 -7.286 -18.376 1.00 96.50 86 HIS A CA 1
ATOM 677 C C . HIS A 1 86 ? 12.068 -6.300 -17.407 1.00 96.50 86 HIS A C 1
ATOM 679 O O . HIS A 1 86 ? 11.700 -6.687 -16.302 1.00 96.50 86 HIS A O 1
ATOM 685 N N . TYR A 1 87 ? 11.905 -5.033 -17.799 1.00 97.00 87 TYR A N 1
ATOM 686 C CA . TYR A 1 87 ? 11.223 -4.049 -16.958 1.00 97.00 87 TYR A CA 1
ATOM 687 C C . TYR A 1 87 ? 9.747 -4.374 -16.756 1.00 97.00 87 TYR A C 1
ATOM 689 O O . TYR A 1 87 ? 9.252 -4.198 -15.652 1.00 97.00 87 TYR A O 1
ATOM 697 N N . GLU A 1 88 ? 9.050 -4.879 -17.771 1.00 97.81 88 GLU A N 1
ATOM 698 C CA . GLU A 1 88 ? 7.659 -5.317 -17.627 1.00 97.81 88 GLU A CA 1
ATOM 699 C C . GLU A 1 88 ? 7.528 -6.499 -16.663 1.00 97.81 88 GLU A C 1
ATOM 701 O O . GLU A 1 88 ? 6.631 -6.505 -15.822 1.00 97.81 88 GLU A O 1
ATOM 706 N N . ALA A 1 89 ? 8.432 -7.479 -16.749 1.00 97.75 89 ALA A N 1
ATOM 707 C CA . ALA A 1 89 ? 8.463 -8.606 -15.820 1.00 97.75 89 ALA A CA 1
ATOM 708 C C . ALA A 1 89 ? 8.768 -8.154 -14.382 1.00 97.75 89 ALA A C 1
ATOM 710 O O . ALA A 1 89 ? 8.089 -8.568 -13.447 1.00 97.75 89 ALA A O 1
ATOM 711 N N . GLU A 1 90 ? 9.751 -7.269 -14.208 1.00 97.12 90 GLU A N 1
ATOM 712 C CA . GLU A 1 90 ? 10.089 -6.699 -12.902 1.00 97.12 90 GLU A CA 1
ATOM 713 C C . GLU A 1 90 ? 8.940 -5.848 -12.344 1.00 97.12 90 GLU A C 1
ATOM 715 O O . GLU A 1 90 ? 8.655 -5.916 -11.153 1.00 97.12 90 GLU A O 1
ATOM 720 N N . ARG A 1 91 ? 8.242 -5.079 -13.191 1.00 97.19 91 ARG A N 1
ATOM 721 C CA . ARG A 1 91 ? 7.079 -4.282 -12.782 1.00 97.19 91 ARG A CA 1
ATOM 722 C C . ARG A 1 91 ? 5.968 -5.178 -12.239 1.00 97.19 91 ARG A C 1
ATOM 724 O O . ARG A 1 91 ? 5.501 -4.927 -11.136 1.00 97.19 91 ARG A O 1
ATOM 731 N N . LYS A 1 92 ? 5.616 -6.248 -12.961 1.00 98.38 92 LYS A N 1
ATOM 732 C CA . LYS A 1 92 ? 4.623 -7.237 -12.506 1.00 98.38 92 LYS A CA 1
ATOM 733 C C . LYS A 1 92 ? 5.024 -7.884 -11.186 1.00 98.38 92 LYS A C 1
ATOM 735 O O . LYS A 1 92 ? 4.218 -7.960 -10.272 1.00 98.38 92 LYS A O 1
ATOM 740 N N . ARG A 1 93 ? 6.291 -8.276 -11.054 1.00 98.44 93 ARG A N 1
ATOM 741 C CA . ARG A 1 93 ? 6.816 -8.827 -9.803 1.00 98.44 93 ARG A CA 1
ATOM 742 C C . ARG A 1 93 ? 6.672 -7.841 -8.637 1.00 98.44 93 ARG A C 1
ATOM 744 O O . ARG A 1 93 ? 6.291 -8.242 -7.545 1.00 98.44 93 ARG A O 1
ATOM 751 N N . ILE A 1 94 ? 6.985 -6.561 -8.850 1.00 96.94 94 ILE A N 1
ATOM 752 C CA . ILE A 1 94 ? 6.821 -5.523 -7.820 1.00 96.94 94 ILE A CA 1
ATOM 753 C C . ILE A 1 94 ? 5.339 -5.335 -7.472 1.00 96.94 94 ILE A C 1
ATOM 755 O O . ILE A 1 94 ? 5.018 -5.179 -6.299 1.00 96.94 94 ILE A O 1
ATOM 759 N N . GLU A 1 95 ? 4.442 -5.350 -8.460 1.00 97.94 95 GLU A N 1
ATOM 760 C CA . GLU A 1 95 ? 2.989 -5.278 -8.243 1.00 97.94 95 GLU A CA 1
ATOM 761 C C . GLU A 1 95 ? 2.494 -6.460 -7.384 1.00 97.94 95 GLU A C 1
ATOM 763 O O . GLU A 1 95 ? 1.795 -6.238 -6.396 1.00 97.94 95 GLU A O 1
ATOM 768 N N . GLU A 1 96 ? 2.931 -7.688 -7.682 1.00 98.38 96 GLU A N 1
ATOM 769 C CA . GLU A 1 96 ? 2.631 -8.895 -6.894 1.00 98.38 96 GLU A CA 1
ATOM 770 C C . GLU A 1 96 ? 3.181 -8.795 -5.457 1.00 98.38 96 GLU A C 1
ATOM 772 O O . GLU A 1 96 ? 2.466 -9.056 -4.489 1.00 98.38 96 GLU A O 1
ATOM 777 N N . GLU A 1 97 ? 4.438 -8.365 -5.288 1.00 98.12 97 GLU A N 1
ATOM 778 C CA . GLU A 1 97 ? 5.040 -8.150 -3.963 1.00 98.12 97 GLU A CA 1
ATOM 779 C C . GLU A 1 97 ? 4.274 -7.075 -3.163 1.00 98.12 97 GLU A C 1
ATOM 781 O O . GLU A 1 97 ? 4.062 -7.228 -1.959 1.00 98.12 97 GLU A O 1
ATOM 786 N N . GLN A 1 98 ? 3.809 -6.002 -3.814 1.00 98.00 98 GLN A N 1
ATOM 787 C CA . GLN A 1 98 ? 2.981 -4.977 -3.171 1.00 98.00 98 GLN A CA 1
ATOM 788 C C . GLN A 1 98 ? 1.621 -5.516 -2.726 1.00 98.00 98 GLN A C 1
ATOM 790 O O . GLN A 1 98 ? 1.144 -5.135 -1.657 1.00 98.00 98 GLN A O 1
ATOM 795 N N . GLU A 1 99 ? 0.983 -6.369 -3.525 1.00 98.50 99 GLU A N 1
ATOM 796 C CA . GLU A 1 99 ? -0.293 -6.988 -3.168 1.00 98.50 99 GLU A CA 1
ATOM 797 C C . GLU A 1 99 ? -0.154 -7.878 -1.925 1.00 98.50 99 GLU A C 1
ATOM 799 O O . GLU A 1 99 ? -0.934 -7.734 -0.980 1.00 98.50 99 GLU A O 1
ATOM 804 N N . VAL A 1 100 ? 0.896 -8.706 -1.870 1.00 98.38 100 VAL A N 1
ATOM 805 C CA . VAL A 1 100 ? 1.212 -9.534 -0.693 1.00 98.38 100 VAL A CA 1
ATOM 806 C C . VAL A 1 100 ? 1.417 -8.665 0.548 1.00 98.38 100 VAL A C 1
ATOM 808 O O . VAL A 1 100 ? 0.778 -8.898 1.574 1.00 98.38 100 VAL A O 1
ATOM 811 N N . LEU A 1 101 ? 2.238 -7.614 0.450 1.00 98.12 101 LEU A N 1
ATOM 812 C CA . LEU A 1 101 ? 2.506 -6.708 1.572 1.00 98.12 101 LEU A CA 1
ATOM 813 C C . LEU A 1 101 ? 1.252 -5.959 2.044 1.00 98.12 101 LEU A C 1
ATOM 815 O O . LEU A 1 101 ? 1.074 -5.746 3.244 1.00 98.12 101 LEU A O 1
ATOM 819 N N . ARG A 1 102 ? 0.355 -5.566 1.129 1.00 98.19 102 ARG A N 1
ATOM 820 C CA . ARG A 1 102 ? -0.947 -4.985 1.503 1.00 98.19 102 ARG A CA 1
ATOM 821 C C . ARG A 1 102 ? -1.800 -5.996 2.267 1.00 98.19 102 ARG A C 1
ATOM 823 O O . ARG A 1 102 ? -2.409 -5.623 3.268 1.00 98.19 102 ARG A O 1
ATOM 830 N N . GLY A 1 103 ? -1.815 -7.257 1.833 1.00 98.12 103 GLY A N 1
ATOM 831 C CA . GLY A 1 103 ? -2.495 -8.346 2.534 1.00 98.12 103 GLY A CA 1
ATOM 832 C C . GLY A 1 103 ? -1.970 -8.543 3.959 1.00 98.12 103 GLY A C 1
ATOM 833 O O . GLY A 1 103 ? -2.759 -8.576 4.903 1.00 98.12 103 GLY A O 1
ATOM 834 N N . GLU A 1 104 ? -0.647 -8.595 4.131 1.00 98.50 104 GLU A N 1
ATOM 835 C CA . GLU A 1 104 ? 0.001 -8.704 5.447 1.00 98.50 104 GLU A CA 1
ATOM 836 C C . GLU A 1 104 ? -0.329 -7.511 6.358 1.00 98.50 104 GLU A C 1
ATOM 838 O O . GLU A 1 104 ? -0.611 -7.692 7.543 1.00 98.50 104 GLU A O 1
ATOM 843 N N . LEU A 1 105 ? -0.363 -6.289 5.815 1.00 98.12 105 LEU A N 1
ATOM 844 C CA . LEU A 1 105 ? -0.715 -5.087 6.577 1.00 98.12 105 LEU A CA 1
ATOM 845 C C . LEU A 1 105 ? -2.154 -5.164 7.103 1.00 98.12 105 LEU A C 1
ATOM 847 O O . LEU A 1 105 ? -2.399 -4.876 8.275 1.00 98.12 105 LEU A O 1
ATOM 851 N N . VAL A 1 106 ? -3.103 -5.584 6.263 1.00 98.56 106 VAL A N 1
ATOM 852 C CA . VAL A 1 106 ? -4.504 -5.766 6.674 1.00 98.56 106 VAL A CA 1
ATOM 853 C C . VAL A 1 106 ? -4.626 -6.837 7.760 1.00 98.56 106 VAL A C 1
ATOM 855 O O . VAL A 1 106 ? -5.339 -6.623 8.740 1.00 98.56 106 VAL A O 1
ATOM 858 N N . GLN A 1 107 ? -3.910 -7.957 7.631 1.00 98.31 107 GLN A N 1
ATOM 859 C CA . GLN A 1 107 ? -3.893 -9.005 8.657 1.00 98.31 107 GLN A CA 1
ATOM 860 C C . GLN A 1 107 ? -3.370 -8.470 9.992 1.00 98.31 107 GLN A C 1
ATOM 862 O O . GLN A 1 107 ? -4.057 -8.585 11.005 1.00 98.31 107 GLN A O 1
ATOM 867 N N . LEU A 1 108 ? -2.214 -7.804 9.983 1.00 98.44 108 LEU A N 1
ATOM 868 C CA . LEU A 1 108 ? -1.605 -7.254 11.192 1.00 98.44 108 LEU A CA 1
ATOM 869 C C . LEU A 1 108 ? -2.484 -6.179 11.848 1.00 98.44 108 LEU A C 1
ATOM 871 O O . LEU A 1 108 ? -2.574 -6.098 13.072 1.00 98.44 108 LEU A O 1
ATOM 875 N N . LYS A 1 109 ? -3.168 -5.361 11.041 1.00 98.38 109 LYS A N 1
ATOM 876 C CA . LYS A 1 109 ? -4.143 -4.387 11.540 1.00 98.38 109 LYS A CA 1
ATOM 877 C C . LYS A 1 109 ? -5.290 -5.084 12.275 1.00 98.38 109 LYS A C 1
ATOM 879 O O . LYS A 1 109 ? -5.624 -4.674 13.382 1.00 98.38 109 LYS A O 1
ATOM 884 N N . ASN A 1 110 ? -5.862 -6.135 11.690 1.00 98.25 110 ASN A N 1
ATOM 885 C CA . ASN A 1 110 ? -6.948 -6.889 12.316 1.00 98.25 110 ASN A CA 1
ATOM 886 C C . ASN A 1 110 ? -6.491 -7.563 13.620 1.00 98.25 110 ASN A C 1
ATOM 888 O O . ASN A 1 110 ? -7.223 -7.543 14.605 1.00 98.25 110 ASN A O 1
ATOM 892 N N . GLU A 1 111 ? -5.279 -8.127 13.651 1.00 98.31 111 GLU A N 1
ATOM 893 C CA . GLU A 1 111 ? -4.696 -8.707 14.869 1.00 98.31 111 GLU A CA 1
ATOM 894 C C . GLU A 1 111 ? -4.576 -7.668 15.990 1.00 98.31 111 GLU A C 1
ATOM 896 O O . GLU A 1 111 ? -4.982 -7.924 17.125 1.00 98.31 111 GLU A O 1
ATOM 901 N N . LEU A 1 112 ? -4.096 -6.468 15.659 1.00 97.94 112 LEU A N 1
ATOM 902 C CA . LEU A 1 112 ? -3.968 -5.361 16.603 1.00 97.94 112 LEU A CA 1
ATOM 903 C C . LEU A 1 112 ? -5.333 -4.851 17.090 1.00 97.94 112 LEU A C 1
ATOM 905 O O . LEU A 1 112 ? -5.485 -4.537 18.269 1.00 97.94 112 LEU A O 1
ATOM 909 N N . GLU A 1 113 ? -6.342 -4.786 16.220 1.00 98.00 113 GLU A N 1
ATOM 910 C CA . GLU A 1 113 ? -7.712 -4.436 16.619 1.00 98.00 113 GLU A CA 1
ATOM 911 C C . GLU A 1 113 ? -8.294 -5.464 17.600 1.00 98.00 113 GLU A C 1
ATOM 913 O O . GLU A 1 113 ? -8.890 -5.085 18.611 1.00 98.00 113 GLU A O 1
ATOM 918 N N . VAL A 1 114 ? -8.075 -6.761 17.358 1.00 98.19 114 VAL A N 1
ATOM 919 C CA . VAL A 1 114 ? -8.493 -7.829 18.279 1.00 98.19 114 VAL A CA 1
ATOM 920 C C . VAL A 1 114 ? -7.763 -7.721 19.620 1.00 98.19 114 VAL A C 1
ATOM 922 O O . VAL A 1 114 ? -8.404 -7.850 20.664 1.00 98.19 114 VAL A O 1
ATOM 925 N N . GLU A 1 115 ? -6.458 -7.438 19.621 1.00 98.19 115 GLU A N 1
ATOM 926 C CA . GLU A 1 115 ? -5.682 -7.228 20.850 1.00 98.19 115 GLU A CA 1
ATOM 927 C C . GLU A 1 115 ? -6.204 -6.026 21.653 1.00 98.19 115 GLU A C 1
ATOM 929 O O . GLU A 1 115 ? -6.415 -6.135 22.861 1.00 98.19 115 GLU A O 1
ATOM 934 N N . GLN A 1 116 ? -6.518 -4.908 20.991 1.00 97.75 116 GLN A N 1
ATOM 935 C CA . GLN A 1 116 ? -7.110 -3.735 21.644 1.00 97.75 116 GLN A CA 1
ATOM 936 C C . GLN A 1 116 ? -8.495 -4.023 22.231 1.00 97.75 116 GLN A C 1
ATOM 938 O O . GLN A 1 116 ? -8.825 -3.538 23.316 1.00 97.75 116 GLN A O 1
ATOM 943 N N . ILE A 1 117 ? -9.328 -4.799 21.532 1.00 97.69 117 ILE A N 1
ATOM 944 C CA . ILE A 1 117 ? -10.629 -5.229 22.057 1.00 97.69 117 ILE A CA 1
ATOM 945 C C . ILE A 1 117 ? -10.421 -6.118 23.286 1.00 97.69 117 ILE A C 1
ATOM 947 O O . ILE A 1 117 ? -11.089 -5.912 24.298 1.00 97.69 117 ILE A O 1
ATOM 951 N N . ALA A 1 118 ? -9.477 -7.060 23.233 1.00 97.75 118 ALA A N 1
ATOM 952 C CA . ALA A 1 118 ? -9.152 -7.925 24.362 1.00 97.75 118 ALA A CA 1
ATOM 953 C C . ALA A 1 118 ? -8.651 -7.123 25.576 1.00 97.75 118 ALA A C 1
ATOM 955 O O . ALA A 1 118 ? -9.091 -7.379 26.697 1.00 97.75 118 ALA A O 1
ATOM 956 N N . GLU A 1 119 ? -7.803 -6.113 25.365 1.00 97.44 119 GLU A N 1
ATOM 957 C CA . GLU A 1 119 ? -7.345 -5.206 26.422 1.00 97.44 119 GLU A CA 1
ATOM 958 C C . GLU A 1 119 ? -8.520 -4.443 27.050 1.00 97.44 119 GLU A C 1
ATOM 960 O O . GLU A 1 119 ? -8.666 -4.435 28.272 1.00 97.44 119 GLU A O 1
ATOM 965 N N . ARG A 1 120 ? -9.410 -3.865 26.230 1.00 97.56 120 ARG A N 1
ATOM 966 C CA . ARG A 1 120 ? -10.604 -3.152 26.716 1.00 97.56 120 ARG A CA 1
ATOM 967 C C . ARG A 1 120 ? -11.545 -4.059 27.501 1.00 97.56 120 ARG A C 1
ATOM 969 O O . ARG A 1 120 ? -12.056 -3.641 28.535 1.00 97.56 120 ARG A O 1
ATOM 976 N N . VAL A 1 121 ? -11.757 -5.291 27.040 1.00 97.19 121 VAL A N 1
ATOM 977 C CA . VAL A 1 121 ? -12.567 -6.290 27.754 1.00 97.19 121 VAL A CA 1
ATOM 978 C C . VAL A 1 121 ? -11.933 -6.645 29.099 1.00 97.19 121 VAL A C 1
ATOM 980 O O . VAL A 1 121 ? -12.653 -6.798 30.078 1.00 97.19 121 VAL A O 1
ATOM 983 N N . ASN A 1 122 ? -10.603 -6.713 29.179 1.00 96.62 122 ASN A N 1
ATOM 984 C CA . ASN A 1 122 ? -9.887 -7.030 30.414 1.00 96.62 122 ASN A CA 1
ATOM 985 C C . ASN A 1 122 ? -9.892 -5.886 31.452 1.00 96.62 122 ASN A C 1
ATOM 987 O O . ASN A 1 122 ? -9.600 -6.124 32.621 1.00 96.62 122 ASN A O 1
ATOM 991 N N . ILE A 1 123 ? -10.215 -4.651 31.046 1.00 96.62 123 ILE A N 1
ATOM 992 C CA . ILE A 1 123 ? -10.407 -3.511 31.964 1.00 96.62 123 ILE A CA 1
ATOM 993 C C . ILE A 1 123 ? -11.783 -3.573 32.650 1.00 96.62 123 ILE A C 1
ATOM 995 O O . ILE A 1 123 ? -11.955 -3.024 33.739 1.00 96.62 123 ILE A O 1
ATOM 999 N N . LEU A 1 124 ? -12.769 -4.227 32.032 1.00 95.12 124 LEU A N 1
ATOM 1000 C CA . LEU A 1 124 ? -14.102 -4.371 32.612 1.00 95.12 124 LEU A CA 1
ATOM 1001 C C . LEU A 1 124 ? -14.081 -5.376 33.771 1.00 95.12 124 LEU A C 1
ATOM 1003 O O . LEU A 1 124 ? -13.346 -6.363 33.740 1.00 95.12 124 LEU A O 1
ATOM 1007 N N . ALA A 1 125 ? -14.915 -5.132 34.789 1.00 94.88 125 ALA A N 1
ATOM 1008 C CA . ALA A 1 125 ? -15.071 -6.057 35.908 1.00 94.88 125 ALA A CA 1
ATOM 1009 C C . ALA A 1 125 ? -15.427 -7.458 35.381 1.00 94.88 125 ALA A C 1
ATOM 1011 O O . ALA A 1 125 ? -16.276 -7.582 34.486 1.00 94.88 125 ALA A O 1
ATOM 1012 N N . PRO A 1 126 ? -14.793 -8.523 35.902 1.00 95.50 126 PRO A N 1
ATOM 1013 C CA . PRO A 1 126 ? -15.077 -9.865 35.437 1.00 95.50 126 PRO A CA 1
ATOM 1014 C C . PRO A 1 126 ? -16.554 -10.174 35.680 1.00 95.50 126 PRO A C 1
ATOM 1016 O O . PRO A 1 126 ? -17.120 -9.858 36.726 1.00 95.50 126 PRO A O 1
ATOM 1019 N N . ARG A 1 127 ? -17.183 -10.839 34.710 1.00 95.81 127 ARG A N 1
ATOM 1020 C CA . ARG A 1 127 ? -18.619 -11.149 34.725 1.00 95.81 127 ARG A CA 1
ATOM 1021 C C . ARG A 1 127 ? -19.100 -11.778 36.042 1.00 95.81 127 ARG A C 1
ATOM 1023 O O . ARG A 1 127 ? -20.188 -11.458 36.498 1.00 95.81 127 ARG A O 1
ATOM 1030 N N . GLY A 1 128 ? -18.279 -12.621 36.669 1.00 96.25 128 GLY A N 1
ATOM 1031 C CA . GLY A 1 128 ? -18.615 -13.257 37.945 1.00 96.25 128 GLY A CA 1
ATOM 1032 C C . GLY A 1 128 ? -18.714 -12.288 39.130 1.00 96.25 128 GLY A C 1
ATOM 1033 O O . GLY A 1 128 ? -19.519 -12.525 40.024 1.00 96.25 128 GLY A O 1
ATOM 1034 N N . GLU A 1 129 ? -17.942 -11.197 39.147 1.00 96.44 129 GLU A N 1
ATOM 1035 C CA . GLU A 1 129 ? -18.062 -10.156 40.182 1.00 96.44 129 GLU A CA 1
ATOM 1036 C C . GLU A 1 129 ? -19.349 -9.348 39.998 1.00 96.44 129 GLU A C 1
ATOM 1038 O O . GLU A 1 129 ? -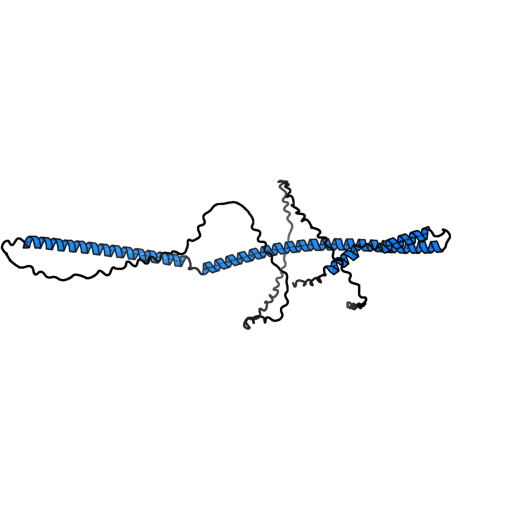20.040 -9.069 40.973 1.00 96.44 129 GLU A O 1
ATOM 1043 N N . LEU A 1 130 ? -19.722 -9.041 38.750 1.00 96.94 130 LEU A N 1
ATOM 1044 C CA . LEU A 1 130 ? -21.005 -8.402 38.442 1.00 96.94 130 LEU A CA 1
ATOM 1045 C C . LEU A 1 130 ? -22.187 -9.296 38.838 1.00 96.94 130 LEU A C 1
ATOM 1047 O O . LEU A 1 130 ? -23.125 -8.818 39.464 1.00 96.94 130 LEU A O 1
ATOM 1051 N N . GLU A 1 131 ? -22.127 -10.595 38.534 1.00 97.94 131 GLU A N 1
ATOM 1052 C CA . GLU A 1 131 ? -23.159 -11.563 38.934 1.00 97.94 131 GLU A CA 1
ATOM 1053 C C . GLU A 1 131 ? -23.275 -11.678 40.465 1.00 97.94 131 GLU A C 1
ATOM 1055 O O . GLU A 1 131 ? -24.385 -11.726 40.989 1.00 97.94 131 GLU A O 1
ATOM 1060 N N . GLN A 1 132 ? -22.155 -11.648 41.198 1.00 97.94 132 GLN A N 1
ATOM 1061 C CA . GLN A 1 132 ? -22.165 -11.605 42.667 1.00 97.94 132 GLN A CA 1
ATOM 1062 C C . GLN A 1 132 ? -22.742 -10.294 43.210 1.00 97.94 132 GLN A C 1
ATOM 1064 O O . GLN A 1 132 ? -23.511 -10.321 44.166 1.00 97.94 132 GLN A O 1
ATOM 1069 N N . SER A 1 133 ? -22.398 -9.156 42.600 1.00 98.12 133 SER A N 1
ATOM 1070 C CA . SER A 1 133 ? -22.948 -7.853 42.981 1.00 98.12 133 SER A CA 1
ATOM 1071 C C . SER A 1 133 ? -24.456 -7.792 42.752 1.00 98.12 133 SER A C 1
ATOM 1073 O O . SER A 1 133 ? -25.169 -7.275 43.605 1.00 98.12 133 SER A O 1
ATOM 1075 N N . ILE A 1 134 ? -24.945 -8.324 41.627 1.00 97.69 134 ILE A N 1
ATOM 1076 C CA . ILE A 1 134 ? -26.380 -8.407 41.329 1.00 97.69 134 ILE A CA 1
ATOM 1077 C C . ILE A 1 134 ? -27.073 -9.297 42.361 1.00 97.69 134 ILE A C 1
ATOM 1079 O O . ILE A 1 134 ? -28.038 -8.856 42.972 1.00 97.69 134 ILE A O 1
ATOM 1083 N N . ALA A 1 135 ? -26.548 -10.497 42.622 1.00 98.44 135 ALA A N 1
ATOM 1084 C CA . ALA A 1 135 ? -27.128 -11.407 43.609 1.00 98.44 135 ALA A CA 1
ATOM 1085 C C . ALA A 1 135 ? -27.165 -10.803 45.027 1.00 98.44 135 ALA A C 1
ATOM 1087 O O . ALA A 1 135 ? -28.138 -10.995 45.752 1.00 98.44 135 ALA A O 1
ATOM 1088 N N . GLY A 1 136 ? -26.133 -10.047 45.417 1.00 98.25 136 GLY A N 1
ATOM 1089 C CA . GLY A 1 136 ? -26.113 -9.324 46.691 1.00 98.25 136 GLY A CA 1
ATOM 1090 C C . GLY A 1 136 ? -27.184 -8.232 46.764 1.00 98.25 136 GLY A C 1
ATOM 1091 O O . GLY A 1 136 ? -27.912 -8.159 47.748 1.00 98.25 136 GLY A O 1
ATOM 1092 N N . LEU A 1 137 ? -27.343 -7.434 45.703 1.00 98.44 137 LEU A N 1
ATOM 1093 C CA . LEU A 1 137 ? -28.405 -6.424 45.622 1.00 98.44 137 LEU A CA 1
ATOM 1094 C C . LEU A 1 137 ? -29.804 -7.055 45.635 1.00 98.44 137 LEU A C 1
ATOM 1096 O O . LEU A 1 137 ? -30.711 -6.526 46.269 1.00 98.44 137 LEU A O 1
ATOM 1100 N N . GLU A 1 138 ? -29.988 -8.195 44.970 1.00 98.31 138 GLU A N 1
ATOM 1101 C CA . GLU A 1 138 ? -31.244 -8.951 45.003 1.00 98.31 138 GLU A CA 1
ATOM 1102 C C . GLU A 1 138 ? -31.572 -9.449 46.422 1.00 98.31 138 GLU A C 1
ATOM 1104 O O . GLU A 1 138 ? -32.725 -9.365 46.852 1.00 98.31 138 GLU A O 1
ATOM 1109 N N . GLU A 1 139 ? -30.573 -9.915 47.180 1.00 98.50 139 GLU A N 1
ATOM 1110 C CA . GLU A 1 139 ? -30.736 -10.292 48.590 1.00 98.50 139 GLU A CA 1
ATOM 1111 C C . GLU A 1 139 ? -31.081 -9.080 49.473 1.00 98.50 139 GLU A C 1
ATOM 1113 O O . GLU A 1 139 ? -31.983 -9.161 50.312 1.00 98.50 139 GLU A O 1
ATOM 1118 N N . GLU A 1 140 ? -30.418 -7.939 49.263 1.00 98.69 140 GLU A N 1
ATOM 1119 C CA . GLU A 1 140 ? -30.710 -6.690 49.975 1.00 98.69 140 GLU A CA 1
ATOM 1120 C C . GLU A 1 140 ? -32.141 -6.203 49.712 1.00 98.69 140 GLU A C 1
ATOM 1122 O O . GLU A 1 140 ? -32.859 -5.873 50.659 1.00 98.69 140 GLU A O 1
ATOM 1127 N N . ILE A 1 141 ? -32.594 -6.225 48.454 1.00 98.38 141 ILE A N 1
ATOM 1128 C CA . ILE A 1 141 ? -33.973 -5.877 48.079 1.00 98.38 141 ILE A CA 1
ATOM 1129 C C . ILE A 1 141 ? -34.963 -6.808 48.782 1.00 98.38 141 ILE A C 1
ATOM 1131 O O . ILE A 1 141 ? -35.892 -6.330 49.434 1.00 98.38 141 ILE A O 1
ATOM 1135 N N . ALA A 1 142 ? -34.737 -8.124 48.728 1.00 98.56 142 ALA A N 1
ATOM 1136 C CA . ALA A 1 142 ? -35.600 -9.095 49.399 1.00 98.56 142 ALA A CA 1
ATOM 1137 C C . ALA A 1 142 ? -35.659 -8.867 50.924 1.00 98.56 142 ALA A C 1
ATOM 1139 O O . ALA A 1 142 ? -36.717 -9.014 51.543 1.00 98.56 142 ALA A O 1
ATOM 1140 N N . SER A 1 143 ? -34.544 -8.465 51.543 1.00 98.62 143 SER A N 1
ATOM 1141 C CA . SER A 1 143 ? -34.498 -8.099 52.962 1.00 98.62 143 SER A CA 1
ATOM 1142 C C . SER A 1 143 ? -35.308 -6.832 53.263 1.00 98.62 143 SER A C 1
ATOM 1144 O O . SER A 1 143 ? -36.034 -6.795 54.260 1.00 98.62 143 SER A O 1
ATOM 1146 N N . ILE A 1 144 ? -35.206 -5.799 52.419 1.00 98.25 144 ILE A N 1
ATOM 1147 C CA . ILE A 1 144 ? -35.968 -4.548 52.564 1.00 98.25 144 ILE A CA 1
ATOM 1148 C C . ILE A 1 144 ? -37.469 -4.821 52.431 1.00 98.25 144 ILE A C 1
ATOM 1150 O O . ILE A 1 144 ? -38.250 -4.351 53.259 1.00 98.25 144 ILE A O 1
ATOM 1154 N N . GLU A 1 145 ? -37.882 -5.620 51.445 1.00 98.38 145 GLU A N 1
ATOM 1155 C CA . GLU A 1 145 ? -39.285 -6.006 51.259 1.00 98.38 145 GLU A CA 1
ATOM 1156 C C . GLU A 1 145 ? -39.834 -6.759 52.479 1.00 98.38 145 GLU A C 1
ATOM 1158 O O . GLU A 1 145 ? -40.919 -6.441 52.974 1.00 98.38 145 GLU A O 1
ATOM 1163 N N . ALA A 1 146 ? -39.064 -7.704 53.027 1.00 98.56 146 ALA A N 1
ATOM 1164 C CA . ALA A 1 146 ? -39.449 -8.438 54.230 1.00 98.56 146 ALA A CA 1
ATOM 1165 C C . ALA A 1 146 ? -39.576 -7.521 55.463 1.00 98.56 146 ALA A C 1
ATOM 1167 O O . ALA A 1 146 ? -40.504 -7.681 56.267 1.00 98.56 146 ALA A O 1
ATOM 1168 N N . GLN A 1 147 ? -38.672 -6.547 55.618 1.00 98.62 147 GLN A N 1
ATOM 1169 C CA . GLN A 1 147 ? -38.754 -5.552 56.688 1.00 98.62 147 GLN A CA 1
ATOM 1170 C C . GLN A 1 147 ? -39.989 -4.657 56.523 1.00 98.62 147 GLN A C 1
ATOM 1172 O O . GLN A 1 147 ? -40.730 -4.462 57.490 1.00 98.62 147 GLN A O 1
ATOM 1177 N N . LEU A 1 148 ? -40.251 -4.167 55.309 1.00 98.38 148 LEU A N 1
ATOM 1178 C CA . LEU A 1 148 ? -41.419 -3.346 54.999 1.00 98.38 148 LEU A CA 1
ATOM 1179 C C . LEU A 1 148 ? -42.720 -4.092 55.324 1.00 98.38 148 LEU A C 1
ATOM 1181 O O . LEU A 1 148 ? -43.611 -3.542 55.973 1.00 98.38 148 LEU A O 1
ATOM 1185 N N . GLU A 1 149 ? -42.822 -5.369 54.947 1.00 98.56 149 GLU A N 1
ATOM 1186 C CA . GLU A 1 149 ? -43.991 -6.197 55.251 1.00 98.56 149 GLU A CA 1
ATOM 1187 C C . GLU A 1 149 ? -44.174 -6.389 56.771 1.00 98.56 149 GLU A C 1
ATOM 1189 O O . GLU A 1 149 ? -45.296 -6.366 57.295 1.00 98.56 149 GLU A O 1
ATOM 1194 N N . ALA A 1 150 ? -43.076 -6.553 57.519 1.00 98.50 150 ALA A N 1
ATOM 1195 C CA . ALA A 1 150 ? -43.102 -6.644 58.978 1.00 98.50 150 ALA A CA 1
ATOM 1196 C C . ALA A 1 150 ? -43.563 -5.331 59.635 1.00 98.50 150 ALA A C 1
ATOM 1198 O O . ALA A 1 150 ? -44.410 -5.358 60.536 1.00 98.50 150 ALA A O 1
ATOM 1199 N N . GLU A 1 151 ? -43.065 -4.186 59.167 1.00 98.50 151 GLU A N 1
ATOM 1200 C CA . GLU A 1 151 ? -43.470 -2.860 59.641 1.00 98.50 151 GLU A CA 1
ATOM 1201 C C . GLU A 1 151 ? -44.933 -2.553 59.302 1.00 98.50 151 GLU A C 1
ATOM 1203 O O . GLU A 1 151 ? -45.685 -2.104 60.171 1.00 98.50 151 GLU A O 1
ATOM 1208 N N . GLN A 1 152 ? -45.388 -2.879 58.091 1.00 98.56 152 GLN A N 1
ATOM 1209 C CA . GLN A 1 152 ? -46.784 -2.728 57.675 1.00 98.56 152 GLN A CA 1
ATOM 1210 C C . GLN A 1 152 ? -47.725 -3.587 58.536 1.00 98.56 152 GLN A C 1
ATOM 1212 O O . GLN A 1 152 ? -48.797 -3.138 58.968 1.00 98.56 152 GLN A O 1
ATOM 1217 N N . ARG A 1 153 ? -47.310 -4.816 58.863 1.00 98.44 153 ARG A N 1
ATOM 1218 C CA . ARG A 1 153 ? -48.024 -5.696 59.800 1.00 98.44 153 ARG A CA 1
ATOM 1219 C C . ARG A 1 153 ? -48.058 -5.111 61.220 1.00 98.44 153 ARG A C 1
ATOM 1221 O O . ARG A 1 153 ? -49.098 -5.152 61.877 1.00 98.44 153 ARG A O 1
ATOM 1228 N N . ALA A 1 154 ? -46.963 -4.520 61.694 1.00 98.31 154 ALA A N 1
ATOM 1229 C CA . ALA A 1 154 ? -46.919 -3.866 63.002 1.00 98.31 154 ALA A CA 1
ATOM 1230 C C . ALA A 1 154 ? -47.810 -2.610 63.056 1.00 98.31 154 ALA A C 1
ATOM 1232 O O . ALA A 1 154 ? -48.555 -2.416 64.019 1.00 98.31 154 ALA A O 1
ATOM 1233 N N . MET A 1 155 ? -47.779 -1.777 62.014 1.00 98.44 155 MET A N 1
ATOM 1234 C CA . MET A 1 155 ? -48.599 -0.569 61.889 1.00 98.44 155 MET A CA 1
ATOM 1235 C C . MET A 1 155 ? -50.092 -0.886 61.840 1.00 98.44 155 MET A C 1
ATOM 1237 O O . MET A 1 155 ? -50.876 -0.264 62.558 1.00 98.44 155 MET A O 1
ATOM 1241 N N . SER A 1 156 ? -50.496 -1.884 61.052 1.00 98.50 156 SER A N 1
ATOM 1242 C CA . SER A 1 156 ? -51.894 -2.329 61.001 1.00 98.50 156 SER A CA 1
ATOM 1243 C C . SER A 1 156 ? -52.372 -2.868 62.353 1.00 98.50 156 SER A C 1
ATOM 1245 O O . SER A 1 156 ? -53.449 -2.487 62.805 1.00 98.50 156 SER A O 1
ATOM 1247 N N . SER A 1 157 ? -51.551 -3.651 63.061 1.00 98.44 157 SER A N 1
ATOM 1248 C CA . SER A 1 157 ? -51.869 -4.104 64.421 1.00 98.44 157 SER A CA 1
ATOM 1249 C C . SER A 1 157 ? -52.056 -2.932 65.398 1.00 98.44 157 SER A C 1
ATOM 1251 O O . SER A 1 157 ? -53.064 -2.880 66.107 1.00 98.44 157 SER A O 1
ATOM 1253 N N . ARG A 1 158 ? -51.158 -1.935 65.392 1.00 98.25 158 ARG A N 1
ATOM 1254 C CA . ARG A 1 158 ? -51.300 -0.721 66.223 1.00 98.25 158 ARG A CA 1
ATOM 1255 C C . ARG A 1 158 ? -52.569 0.056 65.896 1.00 98.25 158 ARG A C 1
ATOM 1257 O O . ARG A 1 158 ? -53.268 0.468 66.816 1.00 98.25 158 ARG A O 1
ATOM 1264 N N . LYS A 1 159 ? -52.879 0.215 64.606 1.00 98.44 159 LYS A N 1
ATOM 1265 C CA . LYS A 1 159 ? -54.114 0.858 64.150 1.00 98.44 159 LYS A CA 1
ATOM 1266 C C . LYS A 1 159 ? -55.337 0.135 64.712 1.00 98.44 159 LYS A C 1
ATOM 1268 O O . LYS A 1 159 ? -56.160 0.771 65.355 1.00 98.44 159 LYS A O 1
ATOM 1273 N N . THR A 1 160 ? -55.393 -1.195 64.590 1.00 98.44 160 THR A N 1
ATOM 1274 C CA . THR A 1 160 ? -56.508 -1.979 65.149 1.00 98.44 160 THR A CA 1
ATOM 1275 C C . THR A 1 160 ? -56.623 -1.856 66.671 1.00 98.44 160 THR A C 1
ATOM 1277 O O . THR A 1 160 ? -57.729 -1.746 67.185 1.00 98.44 160 THR A O 1
ATOM 1280 N N . ALA A 1 161 ? -55.507 -1.821 67.407 1.00 98.31 161 ALA A N 1
ATOM 1281 C CA . ALA A 1 161 ? -55.524 -1.633 68.859 1.00 98.31 161 ALA A CA 1
ATOM 1282 C C . ALA A 1 161 ? -56.009 -0.228 69.258 1.00 98.31 161 ALA A C 1
ATOM 1284 O O . ALA A 1 161 ? -56.783 -0.083 70.202 1.00 98.31 161 ALA A O 1
ATOM 1285 N N . PHE A 1 162 ? -55.585 0.805 68.525 1.00 98.38 162 PHE A N 1
ATOM 1286 C CA . PHE A 1 162 ? -56.060 2.173 68.722 1.00 98.38 162 PHE A CA 1
ATOM 1287 C C . PHE A 1 162 ? -57.561 2.294 68.436 1.00 98.38 162 PHE A C 1
ATOM 1289 O O . PHE A 1 162 ? -58.284 2.881 69.239 1.00 98.38 162 PHE A O 1
ATOM 1296 N N . ASP A 1 163 ? -58.041 1.677 67.353 1.00 98.12 163 ASP A N 1
ATOM 1297 C CA . ASP A 1 163 ? -59.464 1.639 67.007 1.00 98.12 163 ASP A CA 1
ATOM 1298 C C . ASP A 1 163 ? -60.301 0.995 68.131 1.00 98.12 163 ASP A C 1
ATOM 1300 O O . ASP A 1 163 ? -61.382 1.491 68.459 1.00 98.12 163 ASP A O 1
ATOM 1304 N N . VAL A 1 164 ? -59.782 -0.053 68.790 1.00 98.12 164 VAL A N 1
ATOM 1305 C CA . VAL A 1 164 ? -60.416 -0.656 69.978 1.00 98.12 164 VAL A CA 1
ATOM 1306 C C . VAL A 1 164 ? -60.507 0.354 71.123 1.00 98.12 164 VAL A C 1
ATOM 1308 O O . VAL A 1 164 ? -61.607 0.588 71.621 1.00 98.12 164 VAL A O 1
ATOM 1311 N N . VAL A 1 165 ? -59.406 1.014 71.496 1.00 98.25 165 VAL A N 1
ATOM 1312 C CA . VAL A 1 165 ? -59.405 2.028 72.572 1.00 98.25 165 VAL A CA 1
ATOM 1313 C C . VAL A 1 165 ? -60.381 3.166 72.268 1.00 98.25 165 VAL A C 1
ATOM 1315 O O . VAL A 1 165 ? -61.131 3.593 73.144 1.00 98.25 165 VAL A O 1
ATOM 1318 N N . VAL A 1 166 ? -60.419 3.649 71.024 1.00 97.81 166 VAL A N 1
ATOM 1319 C CA . VAL A 1 166 ? -61.371 4.686 70.601 1.00 97.81 166 VAL A CA 1
ATOM 1320 C C . VAL A 1 166 ? -62.812 4.198 70.758 1.00 97.81 166 VAL A C 1
ATOM 1322 O O . VAL A 1 166 ? -63.648 4.942 71.272 1.00 97.81 166 VAL A O 1
ATOM 1325 N N . SER A 1 167 ? -63.112 2.955 70.373 1.00 97.81 167 SER A N 1
ATOM 1326 C CA . SER A 1 167 ? -64.451 2.372 70.536 1.00 97.81 167 SER A CA 1
ATOM 1327 C C . SER A 1 167 ? -64.853 2.194 72.010 1.00 97.81 167 SER A C 1
ATOM 1329 O O . SER A 1 167 ? -65.995 2.474 72.385 1.00 97.81 167 SER A O 1
ATOM 1331 N N . GLU A 1 168 ? -63.912 1.813 72.879 1.00 96.81 168 GLU A N 1
ATOM 1332 C CA . GLU A 1 168 ? -64.121 1.713 74.326 1.00 96.81 168 GLU A CA 1
ATOM 1333 C C . GLU A 1 168 ? -64.383 3.092 74.941 1.00 96.81 168 GLU A C 1
ATOM 1335 O O . GLU A 1 168 ? -65.336 3.255 75.704 1.00 96.81 168 GLU A O 1
ATOM 1340 N N . LEU A 1 169 ? -63.610 4.113 74.554 1.00 95.94 169 LEU A N 1
ATOM 1341 C CA . LEU A 1 169 ? -63.826 5.500 74.977 1.00 95.94 169 LEU A CA 1
ATOM 1342 C C . LEU A 1 169 ? -65.186 6.037 74.520 1.00 95.94 169 LEU A C 1
ATOM 1344 O O . LEU A 1 169 ? -65.870 6.710 75.289 1.00 95.94 169 LEU A O 1
ATOM 1348 N N . GLN A 1 170 ? -65.609 5.731 73.291 1.00 95.12 170 GLN A N 1
ATOM 1349 C CA . GLN A 1 170 ? -66.947 6.080 72.803 1.00 95.12 170 GLN A CA 1
ATOM 1350 C C . GLN A 1 170 ? -68.046 5.393 73.626 1.00 95.12 170 GLN A C 1
ATOM 1352 O O . GLN A 1 170 ? -69.049 6.027 73.953 1.00 95.12 170 GLN A O 1
ATOM 1357 N N . THR A 1 171 ? -67.839 4.133 74.017 1.00 94.81 171 THR A N 1
ATOM 1358 C CA . THR A 1 171 ? -68.773 3.373 74.863 1.00 94.81 171 THR A CA 1
ATOM 1359 C C . THR A 1 171 ? -68.856 3.957 76.274 1.00 94.81 171 THR A C 1
ATOM 1361 O O . THR A 1 171 ? -69.953 4.204 76.772 1.00 94.81 171 THR A O 1
ATOM 1364 N N . LEU A 1 172 ? -67.713 4.255 76.900 1.00 92.31 172 LEU A N 1
ATOM 1365 C CA . LEU A 1 172 ? -67.648 4.924 78.202 1.00 92.31 172 LEU A CA 1
ATOM 1366 C C . LEU A 1 172 ? -68.309 6.303 78.159 1.00 92.31 172 LEU A C 1
ATOM 1368 O O . LEU A 1 172 ? -69.016 6.672 79.091 1.00 92.31 172 LEU A O 1
ATOM 1372 N N . ARG A 1 173 ? -68.132 7.051 77.064 1.00 91.50 173 ARG A N 1
ATOM 1373 C CA . ARG A 1 173 ? -68.784 8.350 76.861 1.00 91.50 173 ARG A CA 1
ATOM 1374 C C . ARG A 1 173 ? -70.300 8.230 76.727 1.00 91.50 173 ARG A C 1
ATOM 1376 O O . ARG A 1 173 ? -70.996 9.131 77.172 1.00 91.50 173 ARG A O 1
ATOM 1383 N N . LEU A 1 174 ? -70.807 7.164 76.108 1.00 90.88 174 LEU A N 1
ATOM 1384 C CA . LEU A 1 174 ? -72.243 6.883 76.058 1.00 90.88 174 LEU A CA 1
ATOM 1385 C C . LEU A 1 174 ? -72.775 6.531 77.453 1.00 90.88 174 LEU A C 1
ATOM 1387 O O . LEU A 1 174 ? -73.768 7.109 77.869 1.00 90.88 174 LEU A O 1
ATOM 1391 N N . MET A 1 175 ? -72.073 5.672 78.201 1.00 88.38 175 MET A N 1
ATOM 1392 C CA . MET A 1 175 ? -72.468 5.277 79.561 1.00 88.38 175 MET A CA 1
ATOM 1393 C C . MET A 1 175 ? -72.403 6.428 80.575 1.00 88.38 175 MET A C 1
ATOM 1395 O O . MET A 1 175 ? -73.281 6.550 81.418 1.00 88.38 175 MET A O 1
ATOM 1399 N N . GLY A 1 176 ? -71.381 7.283 80.500 1.00 80.12 176 GLY A N 1
ATOM 1400 C CA . GLY A 1 176 ? -71.226 8.443 81.384 1.00 80.12 176 GLY A CA 1
ATOM 1401 C C . GLY A 1 176 ? -72.116 9.636 81.025 1.00 80.12 176 GLY A C 1
ATOM 1402 O O . GLY A 1 176 ? -72.064 10.650 81.707 1.00 80.12 176 GLY A O 1
ATOM 1403 N N . LYS A 1 177 ? -72.902 9.553 79.943 1.00 67.69 177 LYS A N 1
ATOM 1404 C CA . LYS A 1 177 ? -73.837 10.608 79.519 1.00 67.69 177 LYS A CA 1
ATOM 1405 C C . LYS A 1 177 ? -75.279 10.349 79.975 1.00 67.69 177 LYS A C 1
ATOM 1407 O O . LYS A 1 177 ? -76.144 11.179 79.715 1.00 67.69 177 LYS A O 1
ATOM 1412 N N . ASP A 1 178 ? -75.508 9.246 80.688 1.00 56.44 178 ASP A N 1
ATOM 1413 C CA . ASP A 1 178 ? -76.786 8.885 81.306 1.00 56.44 178 ASP A CA 1
ATOM 1414 C C . ASP A 1 178 ? -76.871 9.311 82.789 1.00 56.44 178 ASP A C 1
ATOM 1416 O O . ASP A 1 178 ? -77.635 8.716 83.546 1.00 56.44 178 ASP A O 1
ATOM 1420 N N . ASP A 1 179 ? -76.121 10.337 83.216 1.00 51.34 179 ASP A N 1
ATOM 1421 C CA . ASP A 1 179 ? -76.427 11.090 84.442 1.00 51.34 179 ASP A CA 1
ATOM 1422 C C . ASP A 1 179 ? -77.396 12.237 84.083 1.00 51.34 179 ASP A C 1
ATOM 1424 O O . ASP A 1 179 ? -76.958 13.295 83.624 1.00 51.34 179 ASP A O 1
ATOM 1428 N N . PRO A 1 180 ? -78.726 12.058 84.234 1.00 55.88 180 PRO A N 1
ATOM 1429 C CA . PRO A 1 180 ? -79.717 13.079 83.896 1.00 55.88 180 PRO A CA 1
ATOM 1430 C C . PRO A 1 180 ? -79.792 14.251 84.893 1.00 55.88 180 PRO A C 1
ATOM 1432 O O . PRO A 1 180 ? -80.655 15.105 84.715 1.00 55.88 180 PRO A O 1
ATOM 1435 N N . ASP A 1 181 ? -78.927 14.308 85.915 1.00 54.72 181 ASP A N 1
ATOM 1436 C CA . ASP A 1 181 ? -79.058 15.245 87.046 1.00 54.72 181 ASP A CA 1
ATOM 1437 C C . ASP A 1 181 ? -77.959 16.325 87.150 1.00 54.72 181 ASP A C 1
ATOM 1439 O O . ASP A 1 181 ? -77.986 17.124 88.086 1.00 54.72 181 ASP A O 1
ATOM 1443 N N . GLU A 1 182 ? -77.033 16.441 86.191 1.00 53.78 182 GLU A N 1
ATOM 1444 C CA . GLU A 1 182 ? -76.128 17.603 86.123 1.00 53.78 182 GLU A CA 1
ATOM 1445 C C . GLU A 1 182 ? -76.538 18.584 85.016 1.00 53.78 182 GLU A C 1
ATOM 1447 O O . GLU A 1 182 ? -75.952 18.668 83.935 1.00 53.78 182 GLU A O 1
ATOM 1452 N N . GLU A 1 183 ? -77.543 19.401 85.345 1.00 53.25 183 GLU A N 1
ATOM 1453 C CA . GLU A 1 183 ? -77.626 20.788 84.886 1.00 53.25 183 GLU A CA 1
ATOM 1454 C C . GLU A 1 183 ? -76.366 21.535 85.367 1.00 53.25 183 GLU A C 1
ATOM 1456 O O . GLU A 1 183 ? -76.350 22.141 86.439 1.00 53.25 183 GLU A O 1
ATOM 1461 N N . HIS A 1 184 ? -75.275 21.481 84.600 1.00 50.16 184 HIS A N 1
ATOM 1462 C CA . HIS A 1 184 ? -74.180 22.436 84.759 1.00 50.16 184 HIS A CA 1
ATOM 1463 C C . HIS A 1 184 ? -74.197 23.437 83.607 1.00 50.16 184 HIS A C 1
ATOM 1465 O O . HIS A 1 184 ? -73.596 23.239 82.551 1.00 50.16 184 HIS A O 1
ATOM 1471 N N . ASP A 1 185 ? -74.922 24.531 83.859 1.00 52.62 185 ASP A N 1
ATOM 1472 C CA . ASP A 1 185 ? -74.611 25.860 83.343 1.00 52.62 185 ASP A CA 1
ATOM 1473 C C . ASP A 1 185 ? -73.105 26.108 83.511 1.00 52.62 185 ASP A C 1
ATOM 1475 O O . ASP A 1 185 ? -72.605 26.312 84.617 1.00 52.62 185 ASP A O 1
ATOM 1479 N N . GLY A 1 186 ? -72.370 26.046 82.408 1.00 49.62 186 GLY A N 1
ATOM 1480 C CA . GLY A 1 186 ? -70.916 26.131 82.408 1.00 49.62 186 GLY A CA 1
ATOM 1481 C C . GLY A 1 186 ? -70.405 26.653 81.080 1.00 49.62 186 GLY A C 1
ATOM 1482 O O . GLY A 1 186 ? -69.853 25.901 80.285 1.00 49.62 186 GLY A O 1
ATOM 1483 N N . ASP A 1 187 ? -70.690 27.933 80.855 1.00 49.78 187 ASP A N 1
ATOM 1484 C CA . ASP A 1 187 ? -69.975 28.910 80.032 1.00 49.78 187 ASP A CA 1
ATOM 1485 C C . ASP A 1 187 ? -68.755 28.359 79.264 1.00 49.78 187 ASP A C 1
ATOM 1487 O O . ASP A 1 187 ? -67.723 28.013 79.842 1.00 49.78 187 ASP A O 1
ATOM 1491 N N . LEU A 1 188 ? -68.881 28.302 77.937 1.00 49.16 188 LEU A N 1
ATOM 1492 C CA . LEU A 1 188 ? -67.779 28.063 77.010 1.00 49.16 188 LEU A CA 1
ATOM 1493 C C . LEU A 1 188 ? -66.851 29.290 77.033 1.00 49.16 188 LEU A C 1
ATOM 1495 O O . LEU A 1 188 ? -67.271 30.350 76.563 1.00 49.16 188 LEU A O 1
ATOM 1499 N N . PRO A 1 189 ? -65.590 29.193 77.500 1.00 52.16 189 PRO A N 1
ATOM 1500 C CA . PRO A 1 189 ? -64.612 30.210 77.172 1.00 52.16 189 PRO A CA 1
ATOM 1501 C C . PRO A 1 189 ? -64.302 30.102 75.679 1.00 52.16 189 PRO A C 1
ATOM 1503 O O . PRO A 1 189 ? -63.685 29.148 75.205 1.00 52.16 189 PRO A O 1
ATOM 1506 N N . ASP A 1 190 ? -64.765 31.113 74.956 1.00 53.62 190 ASP A N 1
ATOM 1507 C CA . ASP A 1 190 ? -64.219 31.568 73.688 1.00 53.62 190 ASP A CA 1
ATOM 1508 C C . ASP A 1 190 ? -62.705 31.779 73.876 1.00 53.62 190 ASP A C 1
ATOM 1510 O O . ASP A 1 190 ? -62.268 32.762 74.479 1.00 53.62 190 ASP A O 1
ATOM 1514 N N . VAL A 1 191 ? -61.895 30.793 73.470 1.00 50.41 191 VAL A N 1
ATOM 1515 C CA . VAL A 1 191 ? -60.436 30.928 73.400 1.00 50.41 191 VAL A CA 1
ATOM 1516 C C . VAL A 1 191 ? -60.065 31.120 71.929 1.00 50.41 191 VAL A C 1
ATOM 1518 O O . VAL A 1 191 ? -60.072 30.150 71.167 1.00 50.41 191 VAL A O 1
ATOM 1521 N N . PRO A 1 192 ? -59.723 32.355 71.523 1.00 68.19 192 PRO A N 1
ATOM 1522 C CA . PRO A 1 192 ? -59.207 32.658 70.202 1.00 68.19 192 PRO A CA 1
ATOM 1523 C C . PRO A 1 192 ? -57.694 32.431 70.208 1.00 68.19 192 PRO A C 1
ATOM 1525 O O . PRO A 1 192 ? -56.959 33.213 70.799 1.00 68.19 192 PRO A O 1
ATOM 1528 N N . MET A 1 193 ? -57.218 31.361 69.576 1.00 50.50 193 MET A N 1
ATOM 1529 C CA . MET A 1 193 ? -55.797 31.150 69.257 1.00 50.50 193 MET A CA 1
ATOM 1530 C C . MET A 1 193 ? -55.759 30.249 68.019 1.00 50.50 193 MET A C 1
ATOM 1532 O O . MET A 1 193 ? -55.988 29.048 68.128 1.00 50.50 193 MET A O 1
ATOM 1536 N N . GLY A 1 194 ? -55.759 30.833 66.823 1.00 50.66 194 GLY A N 1
ATOM 1537 C CA . GLY A 1 194 ? -54.540 31.150 66.065 1.00 50.66 194 GLY A CA 1
ATOM 1538 C C . GLY A 1 194 ? -54.544 30.204 64.861 1.00 50.66 194 GLY A C 1
ATOM 1539 O O . GLY A 1 194 ? -54.375 29.003 65.030 1.00 50.66 194 GLY A O 1
ATOM 1540 N N . GLU A 1 195 ? -55.012 30.607 63.681 1.00 55.28 195 GLU A N 1
ATOM 1541 C CA . GLU A 1 195 ? -54.397 31.611 62.801 1.00 55.28 195 GLU A CA 1
ATOM 1542 C C . GLU A 1 195 ? -52.884 31.368 62.687 1.00 55.28 195 GLU A C 1
ATOM 1544 O O . GLU A 1 195 ? -52.121 31.571 63.630 1.00 55.28 195 GLU A O 1
ATOM 1549 N N . ASP A 1 196 ? -52.526 30.876 61.504 1.00 50.44 196 ASP A N 1
ATOM 1550 C CA . ASP A 1 196 ? -51.230 30.993 60.851 1.00 50.44 196 ASP A CA 1
ATOM 1551 C C . ASP A 1 196 ? -50.055 30.221 61.456 1.00 50.44 196 ASP A C 1
ATOM 1553 O O . ASP A 1 196 ? -49.121 30.754 62.050 1.00 50.44 196 ASP A O 1
ATOM 1557 N N . GLY A 1 197 ? -50.060 28.920 61.176 1.00 47.38 197 GLY A N 1
ATOM 1558 C CA . GLY A 1 197 ? -48.836 28.167 60.942 1.00 47.38 197 GLY A CA 1
ATOM 1559 C C . GLY A 1 197 ? -48.882 27.648 59.518 1.00 47.38 197 GLY A C 1
ATOM 1560 O O . GLY A 1 197 ? -49.361 26.539 59.292 1.00 47.38 197 GLY A O 1
ATOM 1561 N N . GLU A 1 198 ? -48.471 28.496 58.577 1.00 49.78 198 GLU A N 1
ATOM 1562 C CA . GLU A 1 198 ? -48.175 28.130 57.198 1.00 49.78 198 GLU A CA 1
ATOM 1563 C C . GLU A 1 198 ? -47.461 26.777 57.190 1.00 49.78 198 GLU A C 1
ATOM 1565 O O . GLU A 1 198 ? -46.372 26.622 57.744 1.00 49.78 198 GLU A O 1
ATOM 1570 N N . GLY A 1 199 ? -48.121 25.778 56.603 1.00 45.34 199 GLY A N 1
ATOM 1571 C CA . GLY A 1 199 ? -47.433 24.593 56.143 1.00 45.34 199 GLY A CA 1
ATOM 1572 C C . GLY A 1 199 ? -46.417 25.073 55.124 1.00 45.34 199 GLY A C 1
ATOM 1573 O O . GLY A 1 199 ? -46.780 25.372 53.986 1.00 45.34 199 GLY A O 1
ATOM 1574 N N . GLU A 1 200 ? -45.161 25.183 55.554 1.00 44.69 200 GLU A N 1
ATOM 1575 C CA . GLU A 1 200 ? -44.033 25.012 54.658 1.00 44.69 200 GLU A CA 1
ATOM 1576 C C . GLU A 1 200 ? -44.310 23.708 53.925 1.00 44.69 200 GLU A C 1
ATOM 1578 O O . GLU A 1 200 ? -44.292 22.621 54.507 1.00 44.69 200 GLU A O 1
ATOM 1583 N N . GLY A 1 201 ? -44.705 23.854 52.661 1.00 44.19 201 GLY A N 1
ATOM 1584 C CA . GLY A 1 201 ? -44.752 22.744 51.748 1.00 44.19 201 GLY A CA 1
ATOM 1585 C C . GLY A 1 201 ? -43.391 22.081 51.819 1.00 44.19 201 GLY A C 1
ATOM 1586 O O . GLY A 1 201 ? -42.371 22.724 51.560 1.00 44.19 201 GLY A O 1
ATOM 1587 N N . GLU A 1 202 ? -43.390 20.797 52.159 1.00 43.69 202 GLU A N 1
ATOM 1588 C CA . GLU A 1 202 ? -42.458 19.887 51.525 1.00 43.69 202 GLU A CA 1
ATOM 1589 C C . GLU A 1 202 ? -42.605 20.156 50.030 1.00 43.69 202 GLU A C 1
ATOM 1591 O O . GLU A 1 202 ? -43.571 19.756 49.377 1.00 43.69 202 GLU A O 1
ATOM 1596 N N . ALA A 1 203 ? -41.689 20.986 49.533 1.00 48.56 203 ALA A N 1
ATOM 1597 C CA . ALA A 1 203 ? -41.271 20.947 48.164 1.00 48.56 203 ALA A CA 1
ATOM 1598 C C . ALA A 1 203 ? -40.878 19.494 47.948 1.00 48.56 203 ALA A C 1
ATOM 1600 O O . ALA A 1 203 ? -39.829 19.034 48.398 1.00 48.56 203 ALA A O 1
ATOM 1601 N N . ASP A 1 204 ? -41.824 18.786 47.353 1.00 45.66 204 ASP A N 1
ATOM 1602 C CA . ASP A 1 204 ? -41.626 17.687 46.440 1.00 45.66 204 ASP A CA 1
ATOM 1603 C C . ASP A 1 204 ? -40.551 18.141 45.437 1.00 45.66 204 ASP A C 1
ATOM 1605 O O . ASP A 1 204 ? -40.826 18.633 44.344 1.00 45.66 204 ASP A O 1
ATOM 1609 N N . ASP A 1 205 ? -39.293 18.116 45.886 1.00 46.03 205 ASP A N 1
ATOM 1610 C CA . ASP A 1 205 ? -38.093 18.199 45.065 1.00 46.03 205 ASP A CA 1
ATOM 1611 C C . ASP A 1 205 ? -37.951 16.811 44.431 1.00 46.03 205 ASP A C 1
ATOM 1613 O O . ASP A 1 205 ? -36.973 16.095 44.643 1.00 46.03 205 ASP A O 1
ATOM 1617 N N . GLU A 1 206 ? -38.958 16.427 43.638 1.00 48.56 206 GLU A N 1
ATOM 1618 C CA . GLU A 1 206 ? -38.775 15.548 42.492 1.00 48.56 206 GLU A CA 1
ATOM 1619 C C . GLU A 1 206 ? -37.881 16.313 41.506 1.00 48.56 206 GLU A C 1
ATOM 1621 O O . GLU A 1 206 ? -38.294 16.798 40.453 1.00 48.56 206 GLU A O 1
ATOM 1626 N N . ARG A 1 207 ? -36.598 16.442 41.865 1.00 53.06 207 ARG A N 1
ATOM 1627 C CA . ARG A 1 207 ? -35.522 16.512 40.886 1.00 53.06 207 ARG A CA 1
ATOM 1628 C C . ARG A 1 207 ? -35.457 15.148 40.235 1.00 53.06 207 ARG A C 1
ATOM 1630 O O . ARG A 1 207 ? -34.632 14.301 40.565 1.00 53.06 207 ARG A O 1
ATOM 1637 N N . GLU A 1 208 ? -36.366 14.970 39.293 1.00 47.53 208 GLU A N 1
ATOM 1638 C CA . GLU A 1 208 ? -36.178 14.131 38.132 1.00 47.53 208 GLU A CA 1
ATOM 1639 C C . GLU A 1 208 ? -34.942 14.683 37.391 1.00 47.53 208 GLU A C 1
ATOM 1641 O O . GLU A 1 208 ? -35.028 15.493 36.471 1.00 47.53 208 GLU A O 1
ATOM 1646 N N . GLU A 1 209 ? -33.744 14.302 37.854 1.00 53.75 209 GLU A N 1
ATOM 1647 C CA . GLU A 1 209 ? -32.553 14.233 37.004 1.00 53.75 209 GLU A CA 1
ATOM 1648 C C . GLU A 1 209 ? -32.798 13.103 35.998 1.00 53.75 209 GLU A C 1
ATOM 1650 O O . GLU A 1 209 ? -32.332 11.976 36.146 1.00 53.75 209 GLU A O 1
ATOM 1655 N N . GLY A 1 210 ? -33.628 13.410 35.006 1.00 48.44 210 GLY A N 1
ATOM 1656 C CA . GLY A 1 210 ? -34.002 12.535 33.910 1.00 48.44 210 GLY A CA 1
ATOM 1657 C C . GLY A 1 210 ? -33.658 13.199 32.589 1.00 48.44 210 GLY A C 1
ATOM 1658 O O . GLY A 1 210 ? -34.529 13.729 31.918 1.00 48.44 210 GLY A O 1
ATOM 1659 N N . ASP A 1 211 ? -32.367 13.176 32.266 1.00 54.03 211 ASP A N 1
ATOM 1660 C CA . ASP A 1 211 ? -31.899 12.724 30.953 1.00 54.03 211 ASP A CA 1
ATOM 1661 C C . ASP A 1 211 ? -32.545 13.396 29.723 1.00 54.03 211 ASP A C 1
ATOM 1663 O O . ASP A 1 211 ? -33.341 12.801 29.000 1.00 54.03 211 ASP A O 1
ATOM 1667 N N . ASP A 1 212 ? -32.168 14.652 29.470 1.00 49.78 212 ASP A N 1
ATOM 1668 C CA . ASP A 1 212 ? -32.648 15.437 28.326 1.00 49.78 212 ASP A CA 1
ATOM 1669 C C . ASP A 1 212 ? -31.478 15.967 27.469 1.00 49.78 212 ASP A C 1
ATOM 1671 O O . ASP A 1 212 ? -31.460 17.126 27.069 1.00 49.78 212 ASP A O 1
ATOM 1675 N N . GLU A 1 213 ? -30.473 15.134 27.163 1.00 52.06 213 GLU A N 1
ATOM 1676 C CA . GLU A 1 213 ? -29.482 15.439 26.112 1.00 52.06 213 GLU A CA 1
ATOM 1677 C C . GLU A 1 213 ? -29.024 14.189 25.337 1.00 52.06 213 GLU A C 1
ATOM 1679 O O . GLU A 1 213 ? -27.832 13.929 25.248 1.00 52.06 213 GLU A O 1
ATOM 1684 N N . ASP A 1 214 ? -29.940 13.420 24.730 1.00 53.81 214 ASP A N 1
ATOM 1685 C CA . ASP A 1 214 ? -29.527 12.432 23.712 1.00 53.81 214 ASP A CA 1
ATOM 1686 C C . ASP A 1 214 ? -30.631 11.986 22.722 1.00 53.81 214 ASP A C 1
ATOM 1688 O O . ASP A 1 214 ? -30.774 10.807 22.420 1.00 53.81 214 ASP A O 1
ATOM 1692 N N . ASP A 1 215 ? -31.418 12.894 22.120 1.00 49.75 215 ASP A N 1
ATOM 1693 C CA . ASP A 1 215 ? -32.077 12.535 20.840 1.00 49.75 215 ASP A CA 1
ATOM 1694 C C . ASP A 1 215 ? -32.411 13.723 19.925 1.00 49.75 215 ASP A C 1
ATOM 1696 O O . ASP A 1 215 ? -33.557 13.999 19.563 1.00 49.75 215 ASP A O 1
ATOM 1700 N N . ALA A 1 216 ? -31.371 14.413 19.461 1.00 52.00 216 ALA A N 1
ATOM 1701 C CA . ALA A 1 216 ? -31.457 15.237 18.263 1.00 52.00 216 ALA A CA 1
ATOM 1702 C C . ALA A 1 216 ? -30.672 14.595 17.117 1.00 52.00 216 ALA A C 1
ATOM 1704 O O . ALA A 1 216 ? -29.726 15.216 16.633 1.00 52.00 216 ALA A O 1
ATOM 1705 N N . ARG A 1 217 ? -31.053 13.381 16.664 1.00 53.41 217 ARG A N 1
ATOM 1706 C CA . ARG A 1 217 ? -30.807 12.914 15.272 1.00 53.41 217 ARG A CA 1
ATOM 1707 C C . ARG A 1 217 ? -31.469 11.586 14.864 1.00 53.41 217 ARG A C 1
ATOM 1709 O O . ARG A 1 217 ? -30.934 10.868 14.022 1.00 53.41 217 ARG A O 1
ATOM 1716 N N . ARG A 1 218 ? -32.723 11.325 15.245 1.00 46.41 218 ARG A N 1
ATOM 1717 C CA . ARG A 1 218 ? -33.603 10.504 14.386 1.00 46.41 218 ARG A CA 1
ATOM 1718 C C . ARG A 1 218 ? -34.022 11.270 13.126 1.00 46.41 218 ARG A C 1
ATOM 1720 O O . ARG A 1 218 ? -35.097 11.861 13.059 1.00 46.41 218 ARG A O 1
ATOM 1727 N N . LYS A 1 219 ? -33.201 11.192 12.073 1.00 55.75 219 LYS A N 1
ATO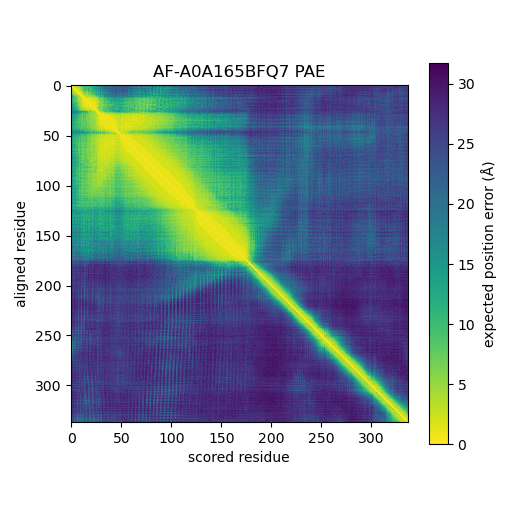M 1728 C CA . LYS A 1 219 ? -33.708 11.205 10.691 1.00 55.75 219 LYS A CA 1
ATOM 1729 C C . LYS A 1 219 ? -33.860 9.760 10.228 1.00 55.75 219 LYS A C 1
ATOM 1731 O O . LYS A 1 219 ? -32.916 9.123 9.783 1.00 55.75 219 LYS A O 1
ATOM 1736 N N . ARG A 1 220 ? -35.092 9.288 10.402 1.00 45.50 220 ARG A N 1
ATOM 1737 C CA . ARG A 1 220 ? -35.661 8.042 9.901 1.00 45.50 220 ARG A CA 1
ATOM 1738 C C . ARG A 1 220 ? -35.667 8.033 8.364 1.00 45.50 220 ARG A C 1
ATOM 1740 O O . ARG A 1 220 ? -36.225 8.941 7.756 1.00 45.50 220 ARG A O 1
ATOM 1747 N N . ASP A 1 221 ? -35.028 7.001 7.821 1.00 47.72 221 ASP A N 1
ATOM 1748 C CA . ASP A 1 221 ? -35.346 6.151 6.664 1.00 47.72 221 ASP A CA 1
ATOM 1749 C C . ASP A 1 221 ? -36.010 6.756 5.417 1.00 47.72 221 ASP A C 1
ATOM 1751 O O . ASP A 1 221 ? -37.143 7.231 5.475 1.00 47.72 221 ASP A O 1
ATOM 1755 N N . THR A 1 222 ? -35.394 6.556 4.241 1.00 43.81 222 THR A N 1
ATOM 1756 C CA . THR A 1 222 ? -35.833 5.573 3.208 1.00 43.81 222 THR A CA 1
ATOM 1757 C C . THR A 1 222 ? -34.952 5.628 1.935 1.00 43.81 222 THR A C 1
ATOM 1759 O O . THR A 1 222 ? -34.207 6.591 1.766 1.00 43.81 222 THR A O 1
ATOM 1762 N N . PRO A 1 223 ? -34.935 4.572 1.085 1.00 62.81 223 PRO A N 1
ATOM 1763 C CA . PRO A 1 223 ? -33.700 3.950 0.602 1.00 62.81 223 PRO A CA 1
ATOM 1764 C C . PRO A 1 223 ? -33.471 4.080 -0.911 1.00 62.81 223 PRO A C 1
ATOM 1766 O O . PRO A 1 223 ? -34.426 4.138 -1.680 1.00 62.81 223 PRO A O 1
ATOM 1769 N N . ALA A 1 224 ? -32.213 4.001 -1.351 1.00 37.22 224 ALA A N 1
ATOM 1770 C CA . ALA A 1 224 ? -31.873 3.555 -2.701 1.00 37.22 224 ALA A CA 1
ATOM 1771 C C . ALA A 1 224 ? -30.391 3.177 -2.807 1.00 37.22 224 ALA A C 1
ATOM 1773 O O . ALA A 1 224 ? -29.512 3.914 -2.374 1.00 37.22 224 ALA A O 1
ATOM 1774 N N . ALA A 1 225 ? -30.173 2.010 -3.401 1.00 49.75 225 ALA A N 1
ATOM 1775 C CA . ALA A 1 225 ? -28.936 1.502 -3.966 1.00 49.75 225 ALA A CA 1
ATOM 1776 C C . ALA A 1 225 ? -28.053 2.555 -4.668 1.00 49.75 225 ALA A C 1
ATOM 1778 O O . ALA A 1 225 ? -28.552 3.301 -5.508 1.00 49.75 225 ALA A O 1
ATOM 1779 N N . ALA A 1 226 ? -26.759 2.529 -4.345 1.00 44.00 226 ALA A N 1
ATOM 1780 C CA . ALA A 1 226 ? -25.575 2.785 -5.184 1.00 44.00 226 ALA A CA 1
ATOM 1781 C C . ALA A 1 226 ? -24.400 2.902 -4.193 1.00 44.00 226 ALA A C 1
ATOM 1783 O O . ALA A 1 226 ? -24.360 3.816 -3.377 1.00 44.00 226 ALA A O 1
ATOM 1784 N N . ASP A 1 227 ? -23.647 1.835 -3.957 1.00 40.78 227 ASP A N 1
ATOM 1785 C CA . ASP A 1 227 ? -22.519 1.421 -4.794 1.00 40.78 227 ASP A CA 1
ATOM 1786 C C . ASP A 1 227 ? -21.400 2.480 -4.815 1.00 40.78 227 ASP A C 1
ATOM 1788 O O . ASP A 1 227 ? -21.536 3.550 -5.399 1.00 40.78 227 ASP A O 1
ATOM 1792 N N . SER A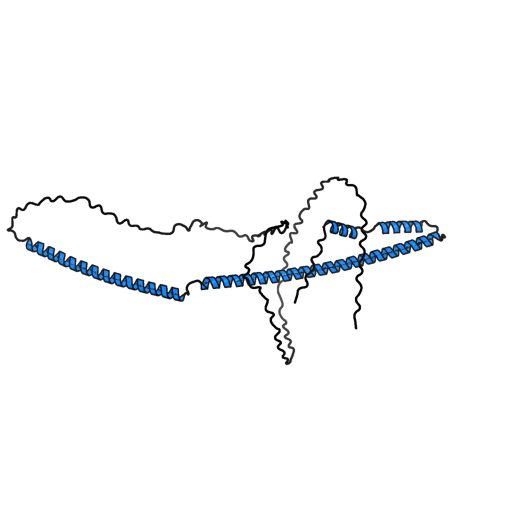 1 228 ? -20.325 2.125 -4.109 1.00 39.41 228 SER A N 1
ATOM 1793 C CA . SER A 1 228 ? -18.939 2.574 -4.261 1.00 39.41 228 SER A CA 1
ATOM 1794 C C . SER A 1 228 ? -18.641 4.078 -4.186 1.00 39.41 228 SER A C 1
ATOM 1796 O O . SER A 1 228 ? -18.570 4.798 -5.175 1.00 39.41 228 SER A O 1
ATOM 1798 N N . THR A 1 229 ? -18.329 4.532 -2.970 1.00 38.66 229 THR A N 1
ATOM 1799 C CA . THR A 1 229 ? -17.536 5.740 -2.721 1.00 38.66 229 THR A CA 1
ATOM 1800 C C . THR A 1 229 ? -16.087 5.522 -3.162 1.00 38.66 229 THR A C 1
ATOM 1802 O O . THR A 1 229 ? -15.316 4.868 -2.457 1.00 38.66 229 THR A O 1
ATOM 1805 N N . GLU A 1 230 ? -15.718 6.114 -4.296 1.00 44.25 230 GLU A N 1
ATOM 1806 C CA . GLU A 1 230 ? -14.351 6.549 -4.582 1.00 44.25 230 GLU A CA 1
ATOM 1807 C C . GLU A 1 230 ? -13.913 7.537 -3.492 1.00 44.25 230 GLU A C 1
ATOM 1809 O O . GLU A 1 230 ? -14.366 8.682 -3.432 1.00 44.25 230 GLU A O 1
ATOM 1814 N N . LEU A 1 231 ? -13.031 7.087 -2.603 1.00 45.38 231 LEU A N 1
ATOM 1815 C CA . LEU A 1 231 ? -12.144 7.983 -1.873 1.00 45.38 231 LEU A CA 1
ATOM 1816 C C . LEU A 1 231 ? -10.954 8.269 -2.790 1.00 45.38 231 LEU A C 1
ATOM 1818 O O . LEU A 1 231 ? -9.961 7.546 -2.786 1.00 45.38 231 LEU A O 1
ATOM 1822 N N . ASP A 1 232 ? -11.093 9.323 -3.592 1.00 43.69 232 ASP A N 1
ATOM 1823 C CA . ASP A 1 232 ? -9.998 9.986 -4.300 1.00 43.69 232 ASP A CA 1
ATOM 1824 C C . ASP A 1 232 ? -9.113 10.701 -3.260 1.00 43.69 232 ASP A C 1
ATOM 1826 O O . ASP A 1 232 ? -9.199 11.909 -3.020 1.00 43.69 232 ASP A O 1
ATOM 1830 N N . GLU A 1 233 ? -8.299 9.914 -2.554 1.00 46.47 233 GLU A N 1
ATOM 1831 C CA . GLU A 1 233 ? -7.191 10.402 -1.739 1.00 46.47 233 GLU A CA 1
ATOM 1832 C C . GLU A 1 233 ? -6.064 10.830 -2.688 1.00 46.47 233 GLU A C 1
ATOM 1834 O O . GLU A 1 233 ? -5.099 10.114 -2.959 1.00 46.47 233 GLU A O 1
ATOM 1839 N N . LYS A 1 234 ? -6.198 12.052 -3.212 1.00 42.94 234 LYS A N 1
ATOM 1840 C CA . LYS A 1 234 ? -5.100 12.820 -3.799 1.00 42.94 234 LYS A CA 1
ATOM 1841 C C . LYS A 1 234 ? -4.056 13.097 -2.717 1.00 42.94 234 LYS A C 1
ATOM 1843 O O . LYS A 1 234 ? -4.064 14.136 -2.057 1.00 42.94 234 LYS A O 1
ATOM 1848 N N . ILE A 1 235 ? -3.147 12.148 -2.530 1.00 40.66 235 ILE A N 1
ATOM 1849 C CA . ILE A 1 235 ? -1.908 12.365 -1.791 1.00 40.66 235 ILE A CA 1
ATOM 1850 C C . ILE A 1 235 ? -0.991 13.170 -2.716 1.00 40.66 235 ILE A C 1
ATOM 1852 O O . ILE A 1 235 ? -0.309 12.631 -3.586 1.00 40.66 235 ILE A O 1
ATOM 1856 N N . ASP A 1 236 ? -1.033 14.488 -2.550 1.00 40.12 236 ASP A N 1
ATOM 1857 C CA . ASP A 1 236 ? -0.160 15.458 -3.206 1.00 40.12 236 ASP A CA 1
ATOM 1858 C C . ASP A 1 236 ? 1.274 15.311 -2.654 1.00 40.12 236 ASP A C 1
ATOM 1860 O O . ASP A 1 236 ? 1.699 16.000 -1.725 1.00 40.12 236 ASP A O 1
ATOM 1864 N N . LEU A 1 237 ? 2.014 14.328 -3.176 1.00 48.41 237 LEU A N 1
ATOM 1865 C CA . LEU A 1 237 ? 3.450 14.149 -2.945 1.00 48.41 237 LEU A CA 1
ATOM 1866 C C . LEU A 1 237 ? 4.228 15.026 -3.931 1.00 48.41 237 LEU A C 1
ATOM 1868 O O . LEU A 1 237 ? 4.810 14.535 -4.896 1.00 48.41 237 LEU A O 1
ATOM 1872 N N . GLY A 1 238 ? 4.224 16.339 -3.704 1.00 41.94 238 GLY A N 1
ATOM 1873 C CA . GLY A 1 238 ? 4.875 17.256 -4.633 1.00 41.94 238 GLY A CA 1
ATOM 1874 C C . GLY A 1 238 ? 5.103 18.665 -4.106 1.00 41.94 238 GLY A C 1
ATOM 1875 O O . GLY A 1 238 ? 4.491 19.593 -4.610 1.00 41.94 238 GLY A O 1
ATOM 1876 N N . ALA A 1 239 ? 6.015 18.845 -3.145 1.00 43.81 239 ALA A N 1
ATOM 1877 C CA . ALA A 1 239 ? 6.910 20.013 -3.094 1.00 43.81 239 ALA A CA 1
ATOM 1878 C C . ALA A 1 239 ? 7.824 19.945 -1.867 1.00 43.81 239 ALA A C 1
ATOM 1880 O O . ALA A 1 239 ? 7.483 20.344 -0.752 1.00 43.81 239 ALA A O 1
ATOM 1881 N N . GLU A 1 240 ? 9.044 19.497 -2.117 1.00 40.91 240 GLU A N 1
ATOM 1882 C CA . GLU A 1 240 ? 10.172 19.559 -1.203 1.00 40.91 240 GLU A CA 1
ATOM 1883 C C . GLU A 1 240 ? 10.627 21.021 -1.075 1.00 40.91 240 GLU A C 1
ATOM 1885 O O . GLU A 1 240 ? 11.569 21.488 -1.713 1.00 40.91 240 GLU A O 1
ATOM 1890 N N . SER A 1 241 ? 9.920 21.790 -0.249 1.00 41.34 241 SER A N 1
ATOM 1891 C CA . SER A 1 241 ? 10.385 23.095 0.206 1.00 41.34 241 SER A CA 1
ATOM 1892 C C . SER A 1 241 ? 11.468 22.887 1.260 1.00 41.34 241 SER A C 1
ATOM 1894 O O . SER A 1 241 ? 11.194 22.763 2.455 1.00 41.34 241 SER A O 1
ATOM 1896 N N . SER A 1 242 ? 12.716 22.898 0.798 1.00 48.78 242 SER A N 1
ATOM 1897 C CA . SER A 1 242 ? 13.909 23.109 1.616 1.00 48.78 242 SER A CA 1
ATOM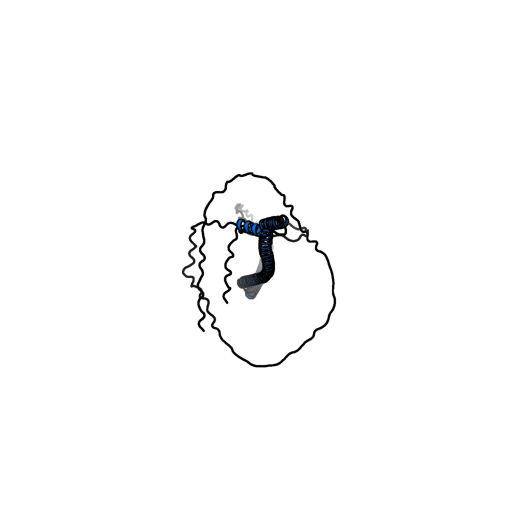 1898 C C . SER A 1 242 ? 13.755 24.347 2.512 1.00 48.78 242 SER A C 1
ATOM 1900 O O . SER A 1 242 ? 13.949 25.478 2.070 1.00 48.78 242 SER A O 1
ATOM 1902 N N . ALA A 1 243 ? 13.452 24.132 3.792 1.00 42.12 243 ALA A N 1
ATOM 1903 C CA . ALA A 1 243 ? 13.598 25.129 4.846 1.00 42.12 243 ALA A CA 1
ATOM 1904 C C . ALA A 1 243 ? 14.732 24.690 5.793 1.00 42.12 243 ALA A C 1
ATOM 1906 O O . ALA A 1 243 ? 14.630 23.639 6.430 1.00 42.12 243 ALA A O 1
ATOM 1907 N N . PRO A 1 244 ? 15.825 25.462 5.915 1.00 50.66 244 PRO A N 1
ATOM 1908 C CA . PRO A 1 244 ? 16.866 25.171 6.882 1.00 50.66 244 PRO A CA 1
ATOM 1909 C C . PRO A 1 244 ? 16.441 25.710 8.253 1.00 50.66 244 PRO A C 1
ATOM 1911 O O . PRO A 1 244 ? 16.239 26.912 8.417 1.00 50.66 244 PRO A O 1
ATOM 1914 N N . GLY A 1 245 ? 16.374 24.839 9.264 1.00 48.53 245 GLY A N 1
ATOM 1915 C CA . GLY A 1 245 ? 16.577 25.284 10.648 1.00 48.53 245 GLY A CA 1
ATOM 1916 C C . GLY A 1 245 ? 15.459 25.070 11.665 1.00 48.53 245 GLY A C 1
ATOM 1917 O O . GLY A 1 245 ? 15.357 25.869 12.593 1.00 48.53 245 GLY A O 1
ATOM 1918 N N . THR A 1 246 ? 14.680 23.991 11.598 1.00 43.84 246 THR A N 1
ATOM 1919 C CA . THR A 1 246 ? 13.955 23.516 12.792 1.00 43.84 246 THR A CA 1
ATOM 1920 C C . THR A 1 246 ? 14.827 22.538 13.590 1.00 43.84 246 THR A C 1
ATOM 1922 O O . THR A 1 246 ? 15.154 21.465 13.079 1.00 43.84 246 THR A O 1
ATOM 1925 N N . PRO A 1 247 ? 15.245 22.871 14.829 1.00 49.75 247 PRO A N 1
ATOM 1926 C CA . PRO A 1 247 ? 15.995 21.948 15.671 1.00 49.75 247 PRO A CA 1
ATOM 1927 C C . PRO A 1 247 ? 15.109 20.755 16.042 1.00 49.75 247 PRO A C 1
ATOM 1929 O O . PRO A 1 247 ? 14.020 20.924 16.589 1.00 49.75 247 PRO A O 1
ATOM 1932 N N . ALA A 1 248 ? 15.591 19.551 15.733 1.00 55.47 248 ALA A N 1
ATOM 1933 C CA . ALA A 1 248 ? 14.914 18.297 16.035 1.00 55.47 248 ALA A CA 1
ATOM 1934 C C . ALA A 1 248 ? 14.528 18.204 17.528 1.00 55.47 248 ALA A C 1
ATOM 1936 O O . ALA A 1 248 ? 15.322 18.603 18.393 1.00 55.47 248 ALA A O 1
ATOM 1937 N N . PRO A 1 249 ? 13.342 17.659 17.859 1.00 58.62 249 PRO A N 1
ATOM 1938 C CA . PRO A 1 249 ? 12.957 17.423 19.241 1.00 58.62 249 PRO A CA 1
ATOM 1939 C C . PRO A 1 249 ? 13.960 16.454 19.874 1.00 58.62 249 PRO A C 1
ATOM 1941 O O . PRO A 1 249 ? 14.198 15.354 19.375 1.00 58.62 249 PRO A O 1
ATOM 1944 N N . LYS A 1 250 ? 14.584 16.887 20.976 1.00 55.56 250 LYS A N 1
ATOM 1945 C CA . LYS A 1 250 ? 15.472 16.058 21.797 1.00 55.56 250 LYS A CA 1
ATOM 1946 C C . LYS A 1 250 ? 14.673 14.879 22.345 1.00 55.56 250 LYS A C 1
ATOM 1948 O O . LYS A 1 250 ? 14.002 14.999 23.367 1.00 55.56 250 LYS A O 1
ATOM 1953 N N . LEU A 1 251 ? 14.757 13.746 21.656 1.00 56.72 251 LEU A N 1
ATOM 1954 C CA . LEU A 1 251 ? 14.287 12.470 22.165 1.00 56.72 251 LEU A CA 1
ATOM 1955 C C . LEU A 1 251 ? 15.085 12.101 23.423 1.00 56.72 251 LEU A C 1
ATOM 1957 O O . LEU A 1 251 ? 16.275 12.388 23.562 1.00 56.72 251 LEU A O 1
ATOM 1961 N N . ASN A 1 252 ? 14.353 11.519 24.361 1.00 58.81 252 ASN A N 1
ATOM 1962 C CA . ASN A 1 252 ? 14.709 11.263 25.747 1.00 58.81 252 ASN A CA 1
ATOM 1963 C C . ASN A 1 252 ? 16.096 10.581 25.888 1.00 58.81 252 ASN A C 1
ATOM 1965 O O . ASN A 1 252 ? 16.263 9.461 25.401 1.00 58.81 252 ASN A O 1
ATOM 1969 N N . PRO A 1 253 ? 17.085 11.177 26.587 1.00 63.94 253 PRO A N 1
ATOM 1970 C CA . PRO A 1 253 ? 18.424 10.589 26.742 1.00 63.94 253 PRO A CA 1
ATOM 1971 C C . PRO A 1 253 ? 18.444 9.296 27.582 1.00 63.94 253 PRO A C 1
ATOM 1973 O O . PRO A 1 253 ? 19.478 8.637 27.666 1.00 63.94 253 PRO A O 1
ATOM 1976 N N . SER A 1 254 ? 17.312 8.916 28.186 1.00 63.56 254 SER A N 1
ATOM 1977 C CA . SER A 1 254 ? 17.139 7.653 28.919 1.00 63.56 254 SER A CA 1
ATOM 1978 C C . SER A 1 254 ? 16.689 6.470 28.050 1.00 63.56 254 SER A C 1
ATOM 1980 O O . SER A 1 254 ? 16.624 5.345 28.550 1.00 63.56 254 SER A O 1
ATOM 1982 N N . ALA A 1 255 ? 16.391 6.673 26.761 1.00 58.41 255 ALA A N 1
ATOM 1983 C CA . ALA A 1 255 ? 16.074 5.571 25.858 1.00 58.41 255 ALA A CA 1
ATOM 1984 C C . ALA A 1 255 ? 17.357 4.779 25.547 1.00 58.41 255 ALA A C 1
ATOM 1986 O O . ALA A 1 255 ? 18.179 5.170 24.719 1.00 58.41 255 ALA A O 1
ATOM 1987 N N . ARG A 1 256 ? 17.557 3.668 26.268 1.00 63.00 256 ARG A N 1
ATOM 1988 C CA . ARG A 1 256 ? 18.645 2.713 26.022 1.00 63.00 256 ARG A CA 1
ATOM 1989 C C . ARG A 1 256 ? 18.624 2.289 24.553 1.00 63.00 256 ARG A C 1
ATOM 1991 O O . ARG A 1 256 ? 17.601 1.827 24.060 1.00 63.00 256 ARG A O 1
ATOM 1998 N N . SER A 1 257 ? 19.766 2.418 23.880 1.00 61.81 257 SER A N 1
ATOM 1999 C CA . SER A 1 257 ? 19.933 1.974 22.499 1.00 61.81 257 SER A CA 1
ATOM 2000 C C . SER A 1 257 ? 19.592 0.490 22.378 1.00 61.81 257 SER A C 1
ATOM 2002 O O . SER A 1 257 ? 20.184 -0.370 23.036 1.00 61.81 257 SER A O 1
ATOM 2004 N N . PHE A 1 258 ? 18.594 0.202 21.547 1.00 63.91 258 PHE A N 1
ATOM 2005 C CA . PHE A 1 258 ? 18.184 -1.153 21.228 1.00 63.91 258 PHE A CA 1
ATOM 2006 C C . PHE A 1 258 ? 19.320 -1.815 20.444 1.00 63.91 258 PHE A C 1
ATOM 2008 O O . PHE A 1 258 ? 19.584 -1.472 19.293 1.00 63.91 258 PHE A O 1
ATOM 2015 N N . LYS A 1 259 ? 20.057 -2.722 21.091 1.00 63.91 259 LYS A N 1
ATOM 2016 C CA . LYS A 1 259 ? 21.019 -3.590 20.409 1.00 63.91 259 LYS A CA 1
ATOM 2017 C C . LYS A 1 259 ? 20.251 -4.824 19.939 1.00 63.91 259 LYS A C 1
ATOM 2019 O O . LYS A 1 259 ? 19.855 -5.608 20.805 1.00 63.91 259 LYS A O 1
ATOM 2024 N N . PRO A 1 260 ? 20.027 -5.019 18.627 1.00 54.53 260 PRO A N 1
ATOM 2025 C CA . PRO A 1 260 ? 19.421 -6.247 18.142 1.00 54.53 260 PRO A CA 1
ATOM 2026 C C . PRO A 1 260 ? 20.303 -7.419 18.575 1.00 54.53 260 PRO A C 1
ATOM 2028 O O . PRO A 1 260 ? 21.502 -7.478 18.291 1.00 54.53 260 PRO A O 1
ATOM 2031 N N . ARG A 1 261 ? 19.704 -8.310 19.364 1.00 51.06 261 ARG A N 1
ATOM 2032 C CA . ARG A 1 261 ? 20.338 -9.507 19.904 1.00 51.06 261 ARG A CA 1
ATOM 2033 C C . ARG A 1 261 ? 20.622 -10.424 18.717 1.00 51.06 261 ARG A C 1
ATOM 2035 O O . ARG A 1 261 ? 19.690 -10.953 18.121 1.00 51.06 261 ARG A O 1
ATOM 2042 N N . GLN A 1 262 ? 21.894 -10.570 18.349 1.00 46.31 262 GLN A N 1
ATOM 2043 C CA . GLN A 1 262 ? 22.311 -11.593 17.396 1.00 46.31 262 GLN A CA 1
ATOM 2044 C C . GLN A 1 262 ? 21.924 -12.948 17.986 1.00 46.31 262 GLN A C 1
ATOM 2046 O O . GLN A 1 262 ? 22.453 -13.360 19.019 1.00 46.31 262 GLN A O 1
ATOM 2051 N N . MET A 1 263 ? 20.925 -13.584 17.381 1.00 52.81 263 MET A N 1
ATOM 2052 C CA . MET A 1 263 ? 20.571 -14.954 17.699 1.00 52.81 263 MET A CA 1
ATOM 2053 C C . MET A 1 263 ? 21.651 -15.828 17.082 1.00 52.81 263 MET A C 1
ATOM 2055 O O . MET A 1 263 ? 21.803 -15.885 15.864 1.00 52.81 263 MET A O 1
ATOM 2059 N N . SER A 1 264 ? 22.460 -16.412 17.958 1.00 42.69 264 SER A N 1
ATOM 2060 C CA . SER A 1 264 ? 23.471 -17.393 17.612 1.00 42.69 264 SER A CA 1
ATOM 2061 C C . SER A 1 264 ? 22.821 -18.557 16.876 1.00 42.69 264 SER A C 1
ATOM 2063 O O . SER A 1 264 ? 21.838 -19.129 17.346 1.00 42.69 264 SER A O 1
ATOM 2065 N N . GLU A 1 265 ? 23.413 -18.903 15.740 1.00 50.22 265 GLU A N 1
ATOM 2066 C CA . GLU A 1 265 ? 23.169 -20.132 15.002 1.00 50.22 265 GLU A CA 1
ATOM 2067 C C . GLU A 1 265 ? 23.374 -21.326 15.942 1.00 50.22 265 GLU A C 1
ATOM 2069 O O . GLU A 1 265 ? 24.499 -21.668 16.313 1.00 50.22 265 GLU A O 1
ATOM 2074 N N . LEU A 1 266 ? 22.272 -21.948 16.365 1.00 44.59 266 LEU A N 1
ATOM 2075 C CA . LEU A 1 266 ? 22.307 -23.259 16.991 1.00 44.59 266 LEU A CA 1
ATOM 2076 C C . LEU A 1 266 ? 22.058 -24.288 15.893 1.00 44.59 266 LEU A C 1
ATOM 2078 O O . LEU A 1 266 ? 20.929 -24.520 15.464 1.00 44.59 266 LEU A O 1
ATOM 2082 N N . GLY A 1 267 ? 23.154 -24.872 15.417 1.00 44.34 267 GLY A N 1
ATOM 2083 C CA . GLY A 1 267 ? 23.115 -26.025 14.539 1.00 44.34 267 GLY A CA 1
ATOM 2084 C C . GLY A 1 267 ? 22.427 -27.209 15.214 1.00 44.34 267 GLY A C 1
ATOM 2085 O O . GLY A 1 267 ? 22.700 -27.534 16.369 1.00 44.34 267 GLY A O 1
ATOM 2086 N N . THR A 1 268 ? 21.576 -27.890 14.454 1.00 39.41 268 THR A N 1
ATOM 2087 C CA . THR A 1 268 ? 21.251 -29.297 14.680 1.00 39.41 268 THR A CA 1
ATOM 2088 C C . THR A 1 268 ? 21.396 -30.029 13.355 1.00 39.41 268 THR A C 1
ATOM 2090 O O . THR A 1 268 ? 20.676 -29.802 12.389 1.00 39.41 268 THR A O 1
ATOM 2093 N N . SER A 1 269 ? 22.420 -30.869 13.308 1.00 46.28 269 SER A N 1
ATOM 2094 C CA . SER A 1 269 ? 22.670 -31.866 12.283 1.00 46.28 269 SER A CA 1
ATOM 2095 C C . SER A 1 269 ? 22.092 -33.207 12.742 1.00 46.28 269 SER A C 1
ATOM 2097 O O . SER A 1 269 ? 22.470 -33.723 13.791 1.00 46.28 269 SER A O 1
ATOM 2099 N N . SER A 1 270 ? 21.192 -33.775 11.940 1.00 45.00 270 SER A N 1
ATOM 2100 C CA . SER A 1 270 ? 20.833 -35.205 11.874 1.00 45.00 270 SER A CA 1
ATOM 2101 C C . SER A 1 270 ? 19.921 -35.339 10.640 1.00 45.00 270 SER A C 1
ATOM 2103 O O . SER A 1 270 ? 18.885 -34.693 10.615 1.00 45.00 270 SER A O 1
ATOM 2105 N N . ALA A 1 271 ? 20.267 -35.915 9.485 1.00 43.88 271 ALA A N 1
ATOM 2106 C CA . ALA A 1 271 ? 20.911 -37.187 9.154 1.00 43.88 271 ALA A CA 1
ATOM 2107 C C . ALA A 1 271 ? 20.135 -38.417 9.649 1.00 43.88 271 ALA A C 1
ATOM 2109 O O . ALA A 1 271 ? 20.523 -38.991 10.658 1.00 43.88 271 ALA A O 1
ATOM 2110 N N . LEU A 1 272 ? 19.106 -38.837 8.900 1.00 39.09 272 LEU A N 1
ATOM 2111 C CA . LEU A 1 272 ? 18.868 -40.241 8.525 1.00 39.09 272 LEU A CA 1
ATOM 2112 C C . LEU A 1 272 ? 17.702 -40.349 7.516 1.00 39.09 272 LEU A C 1
ATOM 2114 O O . LEU A 1 272 ? 16.678 -39.723 7.754 1.00 39.09 272 LEU A O 1
ATOM 2118 N N . GLU A 1 273 ? 17.926 -41.127 6.442 1.00 38.91 273 GLU A N 1
ATOM 2119 C CA . GLU A 1 273 ? 17.029 -42.141 5.822 1.00 38.91 273 GLU A CA 1
ATOM 2120 C C . GLU A 1 273 ? 15.564 -41.785 5.478 1.00 38.91 273 GLU A C 1
ATOM 2122 O O . GLU A 1 273 ? 14.885 -41.090 6.210 1.00 38.91 273 GLU A O 1
ATOM 2127 N N . GLU A 1 274 ? 14.896 -42.290 4.442 1.00 42.50 274 GLU A N 1
ATOM 2128 C CA . GLU A 1 274 ? 15.110 -43.191 3.297 1.00 42.50 274 GLU A CA 1
ATOM 2129 C C . GLU A 1 274 ? 13.690 -43.335 2.678 1.00 42.50 274 GLU A C 1
ATOM 2131 O O . GLU A 1 274 ? 12.715 -43.184 3.410 1.00 42.50 274 GLU A O 1
ATOM 2136 N N . LEU A 1 275 ? 13.566 -43.708 1.391 1.00 40.06 275 LEU A N 1
ATOM 2137 C CA . LEU A 1 275 ? 12.325 -44.181 0.721 1.00 40.06 275 LEU A CA 1
ATOM 2138 C C . LEU A 1 275 ? 11.243 -43.092 0.516 1.00 40.06 275 LEU A C 1
ATOM 2140 O O . LEU A 1 275 ? 10.756 -42.491 1.455 1.00 40.06 275 LEU A O 1
ATOM 2144 N N . GLY A 1 276 ? 10.764 -42.742 -0.673 1.00 36.69 276 GLY A N 1
ATOM 2145 C CA . GLY A 1 276 ? 10.475 -43.490 -1.895 1.00 36.69 276 GLY A CA 1
ATOM 2146 C C . GLY A 1 276 ? 9.207 -42.850 -2.521 1.00 36.69 276 GLY A C 1
ATOM 2147 O O . GLY A 1 276 ? 8.510 -42.121 -1.817 1.00 36.69 276 GLY A O 1
ATOM 2148 N N . PRO A 1 277 ? 8.919 -43.032 -3.824 1.00 55.59 277 PRO A N 1
ATOM 2149 C CA . PRO A 1 277 ? 7.959 -42.204 -4.559 1.00 55.59 277 PRO A CA 1
ATOM 2150 C C . PRO A 1 277 ? 6.593 -42.887 -4.759 1.00 55.59 277 PRO A C 1
ATOM 2152 O O . PRO A 1 277 ? 6.521 -43.947 -5.377 1.00 55.59 277 PRO A O 1
ATOM 2155 N N . GLU A 1 278 ? 5.512 -42.226 -4.353 1.00 46.53 278 GLU A N 1
ATOM 2156 C CA . GLU A 1 278 ? 4.127 -42.503 -4.776 1.00 46.53 278 GLU A CA 1
ATOM 2157 C C . GLU A 1 278 ? 3.571 -41.139 -5.234 1.00 46.53 278 GLU A C 1
ATOM 2159 O O . GLU A 1 278 ? 3.585 -40.186 -4.465 1.00 46.53 278 GLU A O 1
ATOM 2164 N N . LYS A 1 279 ? 3.371 -40.832 -6.524 1.00 47.09 279 LYS A N 1
ATOM 2165 C CA . LYS A 1 279 ? 2.381 -41.372 -7.469 1.00 47.09 279 LYS A CA 1
ATOM 2166 C C . LYS A 1 279 ? 1.006 -41.576 -6.837 1.00 47.09 279 LYS A C 1
ATOM 2168 O O . LYS A 1 279 ? 0.629 -42.703 -6.552 1.00 47.09 279 LYS A O 1
ATOM 2173 N N . GLU A 1 280 ? 0.246 -40.491 -6.746 1.00 47.47 280 GLU A N 1
ATOM 2174 C CA . GLU A 1 280 ? -1.201 -40.563 -6.929 1.00 47.47 280 GLU A CA 1
ATOM 2175 C C . GLU A 1 280 ? -1.583 -39.713 -8.140 1.00 47.47 280 GLU A C 1
ATOM 2177 O O . GLU A 1 280 ? -1.542 -38.483 -8.130 1.00 47.47 280 GLU A O 1
ATOM 2182 N N . ASP A 1 281 ? -1.875 -40.441 -9.215 1.00 45.22 281 ASP A N 1
ATOM 2183 C CA . ASP A 1 281 ? -2.619 -39.987 -10.373 1.00 45.22 281 ASP A CA 1
ATOM 2184 C C . ASP A 1 281 ? -4.068 -39.731 -9.925 1.00 45.22 281 ASP A C 1
ATOM 2186 O O . ASP A 1 281 ? -4.777 -40.657 -9.530 1.00 45.22 281 ASP A O 1
ATOM 2190 N N . GLY A 1 282 ? -4.494 -38.469 -9.967 1.00 45.78 282 GLY A N 1
ATOM 2191 C CA . GLY A 1 282 ? -5.880 -38.049 -9.776 1.00 45.78 282 GLY A CA 1
ATOM 2192 C C . GLY A 1 282 ? -6.394 -37.365 -11.038 1.00 45.78 282 GLY A C 1
ATOM 2193 O O . GLY A 1 282 ? -6.375 -36.141 -11.133 1.00 45.78 282 GLY A O 1
ATOM 2194 N N . GLU A 1 283 ? -6.788 -38.175 -12.021 1.00 48.22 283 GLU A N 1
ATOM 2195 C CA . GLU A 1 283 ? -7.662 -37.782 -13.131 1.00 48.22 283 GLU A CA 1
ATOM 2196 C C . GLU A 1 283 ? -9.117 -37.619 -12.640 1.00 48.22 283 GLU A C 1
ATOM 2198 O O . GLU A 1 283 ? -9.510 -38.304 -11.697 1.00 48.22 283 GLU A O 1
ATOM 2203 N N . GLN A 1 284 ? -9.905 -36.828 -13.393 1.00 40.62 284 GLN A N 1
ATOM 2204 C CA . GLN A 1 284 ? -11.373 -36.592 -13.330 1.00 40.62 284 GLN A CA 1
ATOM 2205 C C . GLN A 1 284 ? -11.774 -35.399 -12.436 1.00 40.62 284 GLN A C 1
ATOM 2207 O O . GLN A 1 284 ? -11.323 -35.299 -11.305 1.00 40.62 284 GLN A O 1
ATOM 2212 N N . ASP A 1 285 ? -12.540 -34.389 -12.861 1.00 43.94 285 ASP A N 1
ATOM 2213 C CA . ASP A 1 285 ? -13.558 -34.230 -13.916 1.00 43.94 285 ASP A CA 1
ATOM 2214 C C . ASP A 1 285 ? -13.396 -32.836 -14.573 1.00 43.94 285 ASP A C 1
ATOM 2216 O O . ASP A 1 285 ? -13.000 -31.871 -13.924 1.00 43.94 285 ASP A O 1
ATOM 2220 N N . GLU A 1 286 ? -13.435 -32.685 -15.897 1.00 51.06 286 GLU A N 1
ATOM 2221 C CA . GLU A 1 286 ? -14.635 -32.463 -16.722 1.00 51.06 286 GLU A CA 1
ATOM 2222 C C . GLU A 1 286 ? -15.630 -31.394 -16.222 1.00 51.06 286 GLU A C 1
ATOM 2224 O O . GLU A 1 286 ? -16.299 -31.554 -15.212 1.00 51.06 286 GLU A O 1
ATOM 2229 N N . GLN A 1 287 ? -15.801 -30.382 -17.087 1.00 45.31 287 GLN A N 1
ATOM 2230 C CA . GLN A 1 287 ? -16.958 -29.490 -17.233 1.00 45.31 287 GLN A CA 1
ATOM 2231 C C . GLN A 1 287 ? -17.127 -28.397 -16.162 1.00 45.31 287 GLN A C 1
ATOM 2233 O O . GLN A 1 287 ? -17.546 -28.645 -15.045 1.00 45.31 287 GLN A O 1
ATOM 2238 N N . GLU A 1 288 ? -16.924 -27.134 -16.555 1.00 42.06 288 GLU A N 1
ATOM 2239 C CA . GLU A 1 288 ? -18.056 -26.251 -16.870 1.00 42.06 288 GLU A CA 1
ATOM 2240 C C . GLU A 1 288 ? -17.618 -24.850 -17.349 1.00 42.06 288 GLU A C 1
ATOM 2242 O O . GLU A 1 288 ? -16.764 -24.190 -16.768 1.00 42.06 288 GLU A O 1
ATOM 2247 N N . GLN A 1 289 ? -18.303 -24.413 -18.409 1.00 47.34 289 GLN A N 1
ATOM 2248 C CA . GLN A 1 289 ? -18.631 -23.029 -18.765 1.00 47.34 289 GLN A CA 1
ATOM 2249 C C . GLN A 1 289 ? -17.523 -22.099 -19.284 1.00 47.34 289 GLN A C 1
ATOM 2251 O O . GLN A 1 289 ? -17.015 -21.207 -18.611 1.00 47.34 289 GLN A O 1
ATOM 2256 N N . GLU A 1 290 ? -17.355 -22.173 -20.609 1.00 49.78 290 GLU A N 1
ATOM 2257 C CA . GLU A 1 290 ? -17.398 -20.969 -21.441 1.00 49.78 290 GLU A CA 1
ATOM 2258 C C . GLU A 1 290 ? -18.623 -20.116 -21.060 1.00 49.78 290 GLU A C 1
ATOM 2260 O O . GLU A 1 290 ? -19.758 -20.431 -21.419 1.00 49.78 290 GLU A O 1
ATOM 2265 N N . GLN A 1 291 ? -18.391 -19.000 -20.376 1.00 45.06 291 GLN A N 1
ATOM 2266 C CA . GLN A 1 291 ? -19.208 -17.806 -20.551 1.00 45.06 291 GLN A CA 1
ATOM 2267 C C . GLN A 1 291 ? -18.270 -16.655 -20.876 1.00 45.06 291 GLN A C 1
ATOM 2269 O O . GLN A 1 291 ? -17.627 -16.062 -20.014 1.00 45.06 291 GLN A O 1
ATOM 2274 N N . GLY A 1 292 ? -18.189 -16.364 -22.171 1.00 45.84 292 GLY A N 1
ATOM 2275 C CA . GLY A 1 292 ? -17.784 -15.049 -22.612 1.00 45.84 292 GLY A CA 1
ATOM 2276 C C . GLY A 1 292 ? -18.833 -14.039 -22.167 1.00 45.84 292 GLY A C 1
ATOM 2277 O O . GLY A 1 292 ? -20.019 -14.202 -22.445 1.00 45.84 292 GLY A O 1
ATOM 2278 N N . LEU A 1 293 ? -18.384 -12.965 -21.540 1.00 44.19 293 LEU A N 1
ATOM 2279 C CA . LEU A 1 293 ? -19.049 -11.685 -21.672 1.00 44.19 293 LEU A CA 1
ATOM 2280 C C . LEU A 1 293 ? -17.974 -10.612 -21.673 1.00 44.19 293 LEU A C 1
ATOM 2282 O O . LEU A 1 293 ? -17.259 -10.403 -20.698 1.00 44.19 293 LEU A O 1
ATOM 2286 N N . ALA A 1 294 ? -17.841 -10.009 -22.849 1.00 46.88 294 ALA A N 1
ATOM 2287 C CA . ALA A 1 294 ? -17.086 -8.805 -23.087 1.00 46.88 294 ALA A CA 1
ATOM 2288 C C . ALA A 1 294 ? -17.511 -7.748 -22.065 1.00 46.88 294 ALA A C 1
ATOM 2290 O O . ALA A 1 294 ? -18.642 -7.266 -22.098 1.00 46.88 294 ALA A O 1
ATOM 2291 N N . THR A 1 295 ? -16.611 -7.391 -21.159 1.00 46.78 295 THR A N 1
ATOM 2292 C CA . THR A 1 295 ? -16.642 -6.056 -20.580 1.00 46.78 295 THR A CA 1
ATOM 2293 C C . THR A 1 295 ? -15.955 -5.166 -21.598 1.00 46.78 295 THR A C 1
ATOM 2295 O O . THR A 1 295 ? -14.729 -5.189 -21.729 1.00 46.78 295 THR A O 1
ATOM 2298 N N . ASP A 1 296 ? -16.779 -4.479 -22.384 1.00 44.56 296 ASP A N 1
ATOM 2299 C CA . ASP A 1 296 ? -16.376 -3.351 -23.205 1.00 44.56 296 ASP A CA 1
ATOM 2300 C C . ASP A 1 296 ? -15.514 -2.423 -22.346 1.00 44.56 296 ASP A C 1
ATOM 2302 O O . ASP A 1 296 ? -15.976 -1.804 -21.389 1.00 44.56 296 ASP A O 1
ATOM 2306 N N . GLY A 1 297 ? -14.220 -2.409 -22.653 1.00 43.94 297 GLY A N 1
ATOM 2307 C CA . GLY A 1 297 ? -13.311 -1.406 -22.145 1.00 43.94 297 GLY A CA 1
ATOM 2308 C C . GLY A 1 297 ? -13.702 -0.083 -22.776 1.00 43.94 297 GLY A C 1
ATOM 2309 O O . GLY A 1 297 ? -13.355 0.171 -23.931 1.00 43.94 297 GLY A O 1
ATOM 2310 N N . ASP A 1 298 ? -14.407 0.741 -22.006 1.00 51.72 298 ASP A N 1
ATOM 2311 C CA . ASP A 1 298 ? -14.507 2.179 -22.214 1.00 51.72 298 ASP A CA 1
ATOM 2312 C C . ASP A 1 298 ? -13.091 2.770 -22.141 1.00 51.72 298 ASP A C 1
ATOM 2314 O O . ASP A 1 298 ? -12.610 3.245 -21.115 1.00 51.72 298 ASP A O 1
ATOM 2318 N N . ILE A 1 299 ? -12.376 2.688 -23.264 1.00 47.28 299 ILE A N 1
ATOM 2319 C CA . ILE A 1 299 ? -11.178 3.477 -23.516 1.00 47.28 299 ILE A CA 1
ATOM 2320 C C . ILE A 1 299 ? -11.690 4.878 -23.842 1.00 47.28 299 ILE A C 1
ATOM 2322 O O . ILE A 1 299 ? -11.896 5.241 -25.003 1.00 47.28 299 ILE A O 1
ATOM 2326 N N . GLU A 1 300 ? -11.934 5.649 -22.787 1.00 63.41 300 GLU A N 1
ATOM 2327 C CA . GLU A 1 300 ? -12.135 7.090 -22.840 1.00 63.41 300 GLU A CA 1
ATOM 2328 C C . GLU A 1 300 ? -10.839 7.734 -23.356 1.00 63.41 300 GLU A C 1
ATOM 2330 O O . GLU A 1 300 ? -9.924 8.103 -22.621 1.00 63.41 300 GLU A O 1
ATOM 2335 N N . MET A 1 301 ? -10.729 7.798 -24.683 1.00 59.56 301 MET A N 1
ATOM 2336 C CA . MET A 1 301 ? -9.713 8.558 -25.400 1.00 59.56 301 MET A CA 1
ATOM 2337 C C . MET A 1 301 ? -9.985 10.044 -25.162 1.00 59.56 301 MET A C 1
ATOM 2339 O O . MET A 1 301 ? -10.666 10.695 -25.956 1.00 59.56 301 MET A O 1
ATOM 2343 N N . GLY A 1 302 ? -9.466 10.564 -24.049 1.00 53.84 302 GLY A N 1
ATOM 2344 C CA . GLY A 1 302 ? -9.461 11.986 -23.742 1.00 53.84 302 GLY A CA 1
ATOM 2345 C C . GLY A 1 302 ? -8.937 12.799 -24.927 1.00 53.84 302 GLY A C 1
ATOM 2346 O O . GLY A 1 302 ? -7.820 12.607 -25.408 1.00 53.84 302 GLY A O 1
ATOM 2347 N N . GLU A 1 303 ? -9.789 13.698 -25.406 1.00 52.28 303 GLU A N 1
ATOM 2348 C CA . GLU A 1 303 ? -9.538 14.664 -26.464 1.00 52.28 303 GLU A CA 1
ATOM 2349 C C . GLU A 1 303 ? -8.374 15.587 -26.067 1.00 52.28 303 GLU A C 1
ATOM 2351 O O . GLU A 1 303 ? -8.507 16.479 -25.228 1.00 52.28 303 GLU A O 1
ATOM 2356 N N . VAL A 1 304 ? -7.202 15.381 -26.675 1.00 48.72 304 VAL A N 1
ATOM 2357 C CA . VAL A 1 304 ? -6.088 16.329 -26.582 1.00 48.72 304 VAL A CA 1
ATOM 2358 C C . VAL A 1 304 ? -6.448 17.540 -27.438 1.00 48.72 304 VAL A C 1
ATOM 2360 O O . VAL A 1 304 ? -6.246 17.553 -28.651 1.00 48.72 304 VAL A O 1
ATOM 2363 N N . VAL A 1 305 ? -7.004 18.569 -26.802 1.00 52.31 305 VAL A N 1
ATOM 2364 C CA . VAL A 1 305 ? -7.150 19.895 -27.407 1.00 52.31 305 VAL A CA 1
ATOM 2365 C C . VAL A 1 305 ? -5.750 20.463 -27.658 1.00 52.31 305 VAL A C 1
ATOM 2367 O O . VAL A 1 305 ? -5.078 20.952 -26.749 1.00 52.31 305 VAL A O 1
ATOM 2370 N N . GLU A 1 306 ? -5.310 20.409 -28.917 1.00 50.78 306 GLU A N 1
ATOM 2371 C CA . GLU A 1 306 ? -4.167 21.166 -29.430 1.00 50.78 306 GLU A CA 1
ATOM 2372 C C . GLU A 1 306 ? -4.454 22.672 -29.308 1.00 50.78 306 GLU A C 1
ATOM 2374 O O . GLU A 1 306 ? -5.034 23.304 -30.193 1.00 50.78 306 GLU A O 1
ATOM 2379 N N . GLN A 1 307 ? -4.008 23.290 -28.213 1.00 45.19 307 GLN A N 1
ATOM 2380 C CA . GLN A 1 307 ? -3.810 24.736 -28.183 1.00 45.19 307 GLN A CA 1
ATOM 2381 C C . GLN A 1 307 ? -2.485 25.084 -28.860 1.00 45.19 307 GLN A C 1
ATOM 2383 O O . GLN A 1 307 ? -1.451 25.301 -28.233 1.00 45.19 307 GLN A O 1
ATOM 2388 N N . SER A 1 308 ? -2.545 25.202 -30.183 1.00 45.25 308 SER A N 1
ATOM 2389 C CA . SER A 1 308 ? -1.574 25.958 -30.958 1.00 45.25 308 SER A CA 1
ATOM 2390 C C . SER A 1 308 ? -1.766 27.457 -30.688 1.00 45.25 308 SER A C 1
ATOM 2392 O O . SER A 1 308 ? -2.570 28.123 -31.345 1.00 45.25 308 SER A O 1
ATOM 2394 N N . GLN A 1 309 ? -1.017 28.015 -29.736 1.00 48.16 309 GLN A N 1
ATOM 2395 C CA . GLN A 1 309 ? -0.744 29.451 -29.696 1.00 48.16 309 GLN A CA 1
ATOM 2396 C C . GLN A 1 309 ? 0.760 29.682 -29.736 1.00 48.16 309 GLN A C 1
ATOM 2398 O O . GLN A 1 309 ? 1.507 29.370 -28.813 1.00 48.16 309 GLN A O 1
ATOM 2403 N N . GLY A 1 310 ? 1.194 30.211 -30.878 1.00 47.00 310 GLY A N 1
ATOM 2404 C CA . GLY A 1 310 ? 2.567 30.605 -31.109 1.00 47.00 310 GLY A CA 1
ATOM 2405 C C . GLY A 1 310 ? 3.028 31.684 -30.137 1.00 47.00 310 GLY A C 1
ATOM 2406 O O . GLY A 1 310 ? 2.312 32.639 -29.843 1.00 47.00 310 GLY A O 1
ATOM 2407 N N . SER A 1 311 ? 4.294 31.596 -29.747 1.00 43.25 311 SER A N 1
ATOM 2408 C CA . SER A 1 311 ? 5.080 32.799 -29.528 1.00 43.25 311 SER A CA 1
ATOM 2409 C C . SER A 1 311 ? 6.438 32.636 -30.199 1.00 43.25 311 SER A C 1
ATOM 2411 O O . SER A 1 311 ? 7.241 31.752 -29.913 1.00 43.25 311 SER A O 1
ATOM 2413 N N . THR A 1 312 ? 6.641 33.489 -31.193 1.00 47.41 312 THR A N 1
ATOM 2414 C CA . THR A 1 312 ? 7.922 33.796 -31.808 1.00 47.41 312 THR A CA 1
ATOM 2415 C C . THR A 1 312 ? 8.827 34.441 -30.764 1.00 47.41 312 THR A C 1
ATOM 2417 O O . THR A 1 312 ? 8.540 35.546 -30.305 1.00 47.41 312 THR A O 1
ATOM 2420 N N . GLY A 1 313 ? 9.931 33.783 -30.427 1.00 41.84 313 GLY A N 1
ATOM 2421 C CA . GLY A 1 313 ? 10.970 34.326 -29.558 1.00 41.84 313 GLY A CA 1
ATOM 2422 C C . GLY A 1 313 ? 12.351 33.997 -30.105 1.00 41.84 313 GLY A C 1
ATOM 2423 O O . GLY A 1 313 ? 12.918 32.954 -29.802 1.00 41.84 313 GLY A O 1
ATOM 2424 N N . HIS A 1 314 ? 12.882 34.889 -30.940 1.00 46.53 314 HIS A N 1
ATOM 2425 C CA . HIS A 1 314 ? 14.277 34.886 -31.366 1.00 46.53 314 HIS A CA 1
ATOM 2426 C C . HIS A 1 314 ? 15.216 35.004 -30.153 1.00 46.53 314 HIS A C 1
ATOM 2428 O O . HIS A 1 314 ? 15.239 36.039 -29.493 1.00 46.53 314 HIS A O 1
ATOM 2434 N N . GLY A 1 315 ? 16.043 33.984 -29.920 1.00 42.75 315 GLY A N 1
ATOM 2435 C CA . GLY A 1 315 ? 17.190 34.034 -29.013 1.00 42.75 315 GLY A CA 1
ATOM 2436 C C . GLY A 1 315 ? 18.404 33.408 -29.692 1.00 42.75 315 GLY A C 1
ATOM 2437 O O . GLY A 1 315 ? 18.400 32.225 -30.014 1.00 42.75 315 GLY A O 1
ATOM 2438 N N . ALA A 1 316 ? 19.411 34.227 -29.983 1.00 49.47 316 ALA A N 1
ATOM 2439 C CA . ALA A 1 316 ? 20.643 33.834 -30.656 1.00 49.47 316 ALA A CA 1
ATOM 2440 C C . ALA A 1 316 ? 21.492 32.855 -29.811 1.00 49.47 316 ALA A C 1
ATOM 2442 O O . ALA A 1 316 ? 21.540 33.004 -28.590 1.00 49.47 316 ALA A O 1
ATOM 2443 N N . PRO A 1 317 ? 22.220 31.906 -30.431 1.00 49.16 317 PRO A N 1
ATOM 2444 C CA . PRO A 1 317 ? 23.122 31.020 -29.706 1.00 49.16 317 PRO A CA 1
ATOM 2445 C C . PRO A 1 317 ? 24.460 31.715 -29.406 1.00 49.16 317 PRO A C 1
ATOM 2447 O O . PRO A 1 317 ? 25.146 32.198 -30.309 1.00 49.16 317 PRO A O 1
ATOM 2450 N N . ALA A 1 318 ? 24.843 31.735 -28.128 1.00 58.12 318 ALA A N 1
ATOM 2451 C CA . ALA A 1 318 ? 26.198 32.060 -27.693 1.00 58.12 318 ALA A CA 1
ATOM 2452 C C . ALA A 1 318 ? 27.136 30.859 -27.944 1.00 58.12 318 ALA A C 1
ATOM 2454 O O . ALA A 1 318 ? 26.733 29.719 -27.703 1.00 58.12 318 ALA A O 1
ATOM 2455 N N . PRO A 1 319 ? 28.379 31.071 -28.416 1.00 58.12 319 PRO A N 1
ATOM 2456 C CA . PRO A 1 319 ? 29.328 29.993 -28.630 1.00 58.12 319 PRO A CA 1
ATOM 2457 C C . PRO A 1 319 ? 30.225 29.800 -27.401 1.00 58.12 319 PRO A C 1
ATOM 2459 O O . PRO A 1 319 ? 30.857 30.744 -26.934 1.00 58.12 319 PRO A O 1
ATOM 2462 N N . GLY A 1 320 ? 30.373 28.549 -26.970 1.00 43.78 320 GLY A N 1
ATOM 2463 C CA . GLY A 1 320 ? 31.606 28.086 -26.336 1.00 43.78 320 GLY A CA 1
ATOM 2464 C C . GLY A 1 320 ? 31.519 27.707 -24.861 1.00 43.78 320 GLY A C 1
ATOM 2465 O O . GLY A 1 320 ? 31.630 28.555 -23.988 1.00 43.78 320 GLY A O 1
ATOM 2466 N N . SER A 1 321 ? 31.549 26.403 -24.610 1.00 42.81 321 SER A N 1
ATOM 2467 C CA . SER A 1 321 ? 32.553 25.812 -23.722 1.00 42.81 321 SER A CA 1
ATOM 2468 C C . SER A 1 321 ? 32.760 24.356 -24.132 1.00 42.81 321 SER A C 1
ATOM 2470 O O . SER A 1 321 ? 31.852 23.534 -24.167 1.00 42.81 321 SER A O 1
ATOM 2472 N N . ASN A 1 322 ? 33.983 24.098 -24.571 1.00 49.44 322 ASN A N 1
ATOM 2473 C CA . ASN A 1 322 ? 34.501 22.814 -24.989 1.00 49.44 322 ASN A CA 1
ATOM 2474 C C . ASN A 1 322 ? 35.171 22.221 -23.744 1.00 49.44 322 ASN A C 1
ATOM 2476 O O . ASN A 1 322 ? 36.342 22.509 -23.504 1.00 49.44 322 ASN A O 1
ATOM 2480 N N . GLU A 1 323 ? 34.433 21.481 -22.919 1.00 49.16 323 GLU A N 1
ATOM 2481 C CA . GLU A 1 323 ? 35.016 20.753 -21.789 1.00 49.16 323 GLU A CA 1
ATOM 2482 C C . GLU A 1 323 ? 35.205 19.289 -22.188 1.00 49.16 323 GLU A C 1
ATOM 2484 O O . GLU A 1 323 ? 34.272 18.506 -22.335 1.00 49.16 323 GLU A O 1
ATOM 2489 N N . ARG A 1 324 ? 36.475 18.976 -22.463 1.00 50.62 324 ARG A N 1
ATOM 2490 C CA . ARG A 1 324 ? 37.029 17.628 -22.518 1.00 50.62 324 ARG A CA 1
ATOM 2491 C C . ARG A 1 324 ? 36.913 17.024 -21.124 1.00 50.62 324 ARG A C 1
ATOM 2493 O O . ARG A 1 324 ? 37.629 17.457 -20.228 1.00 50.62 324 ARG A O 1
ATOM 2500 N N . GLU A 1 325 ? 36.075 16.012 -20.974 1.00 58.16 325 GLU A N 1
ATOM 2501 C CA . GLU A 1 325 ? 36.122 15.124 -19.820 1.00 58.16 325 GLU A CA 1
ATOM 2502 C C . GLU A 1 325 ? 37.115 13.998 -20.130 1.00 58.16 325 GLU A C 1
ATOM 2504 O O . GLU A 1 325 ? 36.961 13.228 -21.084 1.00 58.16 325 GLU A O 1
ATOM 2509 N N . GLU A 1 326 ? 38.220 14.003 -19.392 1.00 58.66 326 GLU A N 1
ATOM 2510 C CA . GLU A 1 326 ? 39.289 13.021 -19.484 1.00 58.66 326 GLU A CA 1
ATOM 2511 C C . GLU A 1 326 ? 38.808 11.698 -18.881 1.00 58.66 326 GLU A C 1
ATOM 2513 O O . GLU A 1 326 ? 38.355 11.637 -17.742 1.00 58.66 326 GLU A O 1
ATOM 2518 N N . GLY A 1 327 ? 38.895 10.626 -19.669 1.00 47.44 327 GLY A N 1
ATOM 2519 C CA . GLY A 1 327 ? 38.589 9.280 -19.210 1.00 47.44 327 GLY A CA 1
ATOM 2520 C C . GLY A 1 327 ? 39.643 8.778 -18.227 1.00 47.44 327 GLY A C 1
ATOM 2521 O O . GLY A 1 327 ? 40.787 8.527 -18.608 1.00 47.44 327 GLY A O 1
ATOM 2522 N N . GLU A 1 328 ? 39.240 8.562 -16.979 1.00 55.16 328 GLU A N 1
ATOM 2523 C CA . GLU A 1 328 ? 40.022 7.814 -15.999 1.00 55.16 328 GLU A CA 1
ATOM 2524 C C . GLU A 1 328 ? 39.817 6.307 -16.211 1.00 55.16 328 GLU A C 1
ATOM 2526 O O . GLU A 1 328 ? 38.820 5.702 -15.816 1.00 55.16 328 GLU A O 1
ATOM 2531 N N . THR A 1 329 ? 40.788 5.667 -16.859 1.00 55.88 329 THR A N 1
ATOM 2532 C CA . THR A 1 329 ? 40.892 4.206 -16.904 1.00 55.88 329 THR A CA 1
ATOM 2533 C C . THR A 1 329 ? 41.378 3.696 -15.549 1.00 55.88 329 THR A C 1
ATOM 2535 O O . THR A 1 329 ? 42.554 3.853 -15.213 1.00 55.88 329 THR A O 1
ATOM 2538 N N . SER A 1 330 ? 40.502 3.059 -14.775 1.00 61.78 330 SER A N 1
ATOM 2539 C CA . SER A 1 330 ? 40.923 2.320 -13.579 1.00 61.78 330 SER A CA 1
ATOM 2540 C C . SER A 1 330 ? 41.745 1.075 -13.970 1.00 61.78 330 SER A C 1
ATOM 2542 O O . SER A 1 330 ? 41.340 0.339 -14.874 1.00 61.78 330 SER A O 1
ATOM 2544 N N . PRO A 1 331 ? 42.896 0.814 -13.320 1.00 64.38 331 PRO A N 1
ATOM 2545 C CA . PRO A 1 331 ? 43.754 -0.326 -13.624 1.00 64.38 331 PRO A CA 1
ATOM 2546 C C . PRO A 1 331 ? 43.181 -1.640 -13.071 1.00 64.38 331 PRO A C 1
ATOM 2548 O O . PRO A 1 331 ? 42.828 -1.743 -11.897 1.00 64.38 331 PRO A O 1
ATOM 2551 N N . LEU A 1 332 ? 43.154 -2.662 -13.932 1.00 58.44 332 LEU A N 1
ATOM 2552 C CA . LEU A 1 332 ? 42.920 -4.064 -13.587 1.00 58.44 332 LEU A CA 1
ATOM 2553 C C . LEU A 1 332 ? 43.913 -4.529 -12.511 1.00 58.44 332 LEU A C 1
ATOM 2555 O O . LEU A 1 332 ? 45.125 -4.545 -12.732 1.00 58.44 332 LEU A O 1
ATOM 2559 N N . THR A 1 333 ? 43.391 -4.962 -11.368 1.00 60.94 333 THR A N 1
ATOM 2560 C CA . THR A 1 333 ? 44.138 -5.732 -10.374 1.00 60.94 333 THR A CA 1
ATOM 2561 C C . THR A 1 333 ? 44.312 -7.178 -10.859 1.00 60.94 33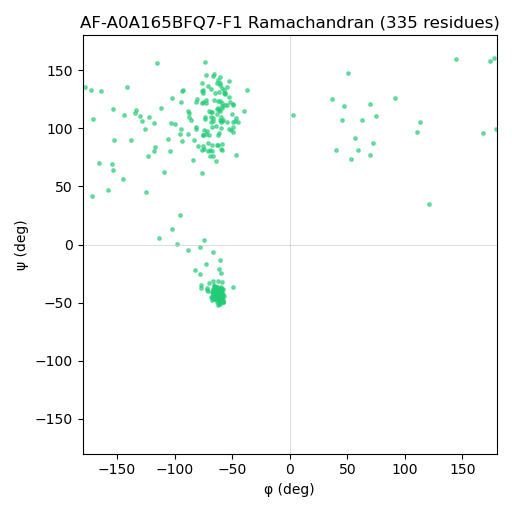3 THR A C 1
ATOM 2563 O O . THR A 1 333 ? 43.339 -7.806 -11.282 1.00 60.94 333 THR A O 1
ATOM 2566 N N . PRO A 1 334 ? 45.534 -7.742 -10.825 1.00 69.19 334 PRO A N 1
ATOM 2567 C CA . PRO A 1 334 ? 45.752 -9.133 -11.192 1.00 69.19 334 PRO A CA 1
ATOM 2568 C C . PRO A 1 334 ? 45.272 -10.073 -10.079 1.00 69.19 334 PRO A C 1
ATOM 2570 O O . PRO A 1 334 ? 45.593 -9.896 -8.904 1.00 69.19 334 PRO A O 1
ATOM 2573 N N . LEU A 1 335 ? 44.517 -11.093 -10.486 1.00 63.41 335 LEU A N 1
ATOM 2574 C CA . LEU A 1 335 ? 44.185 -12.267 -9.686 1.00 63.41 335 LEU A CA 1
ATOM 2575 C C . LEU A 1 335 ? 45.486 -13.014 -9.337 1.00 63.41 335 LEU A C 1
ATOM 2577 O O . LEU A 1 335 ? 46.174 -13.499 -10.236 1.00 63.41 335 LEU A O 1
ATOM 2581 N N . SER A 1 336 ? 45.814 -13.120 -8.049 1.00 60.44 336 SER A N 1
ATOM 2582 C CA . SER A 1 336 ? 46.805 -14.092 -7.575 1.00 60.44 336 SER A CA 1
ATOM 2583 C C . SER A 1 336 ? 46.172 -15.481 -7.553 1.00 60.44 336 SER A C 1
ATOM 2585 O O . SER A 1 336 ? 45.154 -15.687 -6.892 1.00 60.44 336 SER A O 1
ATOM 2587 N N . THR A 1 337 ? 46.784 -16.398 -8.298 1.00 66.19 337 THR A N 1
ATOM 2588 C CA . THR A 1 337 ? 46.600 -17.858 -8.230 1.00 66.19 337 THR A CA 1
ATOM 2589 C C . THR A 1 337 ? 47.181 -18.463 -6.968 1.00 66.19 337 THR A C 1
ATOM 2591 O O . THR A 1 337 ? 48.265 -17.982 -6.555 1.00 66.19 337 THR A O 1
#

InterPro domains:
  IPR008501 THO complex subunit 7/Mft1 [PF05615] (18-118)

pLDDT: mean 72.39, std 23.12, range [36.69, 98.69]

Organism: NCBI:txid1314781

Foldseek 3Di:
DDDPPDDPDPPQDVVNVVVVVCVLVDDPCVLVVVLVVLVVVLVPDDPPDPVSVVSVVVSVVSVVVVVVVVVVSVVVVVVVVVVVVVVVVVVVVVVVVVVVVVVVVVVVVVVVVVVVVVVVVVVDDPPVVVVVVVVVVVVVVVVVVVVVVVVVVVVVVVVVVVVVVVVVVVVVVVVVVPPPPDPDPDDDPPDDDDDDPPPPDPPPPPPPPDDDPPDPDPPDDDDDDDDDDDPPPPPPPDDDPDDPDDPDPPDDPPPPDDDPDPDDDDDDDDDDDDDDDDDDDDDDDDDDDDDDDDPPPPPVPPDPPPPPDDDDDDDDDDDDDDDDDDDDDDDDDDDDD